Protein AF-0000000084816819 (afdb_homodimer)

Structure (mmCIF, N/CA/C/O backbone):
data_AF-0000000084816819-model_v1
#
loop_
_entity.id
_entity.type
_entity.pdbx_description
1 polymer Thioredoxin
#
loop_
_atom_site.group_PDB
_atom_site.id
_atom_site.type_symbol
_atom_site.label_atom_id
_atom_site.label_alt_id
_atom_site.label_comp_id
_atom_site.label_asym_id
_atom_site.label_entity_id
_atom_site.label_seq_id
_atom_site.pdbx_PDB_ins_code
_atom_site.Cartn_x
_atom_site.Cartn_y
_atom_site.Cartn_z
_atom_site.occupancy
_atom_site.B_iso_or_equiv
_atom_site.auth_seq_id
_atom_site.auth_comp_id
_atom_site.auth_asym_id
_atom_site.auth_atom_id
_atom_site.pdbx_PDB_model_num
ATOM 1 N N . MET A 1 1 ? 44.094 8.047 -24.594 1 56.97 1 MET A N 1
ATOM 2 C CA . MET A 1 1 ? 43.031 8.312 -23.656 1 56.97 1 MET A CA 1
ATOM 3 C C . MET A 1 1 ? 41.938 7.242 -23.766 1 56.97 1 MET A C 1
ATOM 5 O O . MET A 1 1 ? 41.406 6.969 -24.844 1 56.97 1 MET A O 1
ATOM 9 N N . GLU A 1 2 ? 41.906 6.199 -22.844 1 73.19 2 GLU A N 1
ATOM 10 C CA . GLU A 1 2 ? 41.406 4.828 -22.906 1 73.19 2 GLU A CA 1
ATOM 11 C C . GLU A 1 2 ? 39.875 4.785 -22.844 1 73.19 2 GLU A C 1
ATOM 13 O O . GLU A 1 2 ? 39.25 5.68 -22.281 1 73.19 2 GLU A O 1
ATOM 18 N N . TRP A 1 3 ? 39.219 4.164 -23.781 1 81.06 3 TRP A N 1
ATOM 19 C CA . TRP A 1 3 ? 37.812 3.875 -24.016 1 81.06 3 TRP A CA 1
ATOM 20 C C . TRP A 1 3 ? 37.062 3.672 -22.688 1 81.06 3 TRP A C 1
ATOM 22 O O . TRP A 1 3 ? 35.938 4.113 -22.531 1 81.06 3 TRP A O 1
ATOM 32 N N . SER A 1 4 ? 37.719 3.322 -21.672 1 81.94 4 SER A N 1
ATOM 33 C CA . SER A 1 4 ? 37.156 3.02 -20.359 1 81.94 4 SER A CA 1
ATOM 34 C C . SER A 1 4 ? 36.812 4.297 -19.609 1 81.94 4 SER A C 1
ATOM 36 O O . SER A 1 4 ? 35.781 4.348 -18.891 1 81.94 4 SER A O 1
ATOM 38 N N . THR A 1 5 ? 37.594 5.398 -19.828 1 82.81 5 THR A N 1
ATOM 39 C CA . THR A 1 5 ? 37.375 6.68 -19.172 1 82.81 5 THR A CA 1
ATOM 40 C C . THR A 1 5 ? 36.094 7.34 -19.703 1 82.81 5 THR A C 1
ATOM 42 O O . THR A 1 5 ? 35.344 7.941 -18.938 1 82.81 5 THR A O 1
ATOM 45 N N . TYR A 1 6 ? 35.812 7.086 -20.953 1 84.5 6 TYR A N 1
ATOM 46 C CA . TYR A 1 6 ? 34.625 7.68 -21.594 1 84.5 6 TYR A CA 1
ATOM 47 C C . TYR A 1 6 ? 33.344 7.012 -21.109 1 84.5 6 TYR A C 1
ATOM 49 O O . TYR A 1 6 ? 32.344 7.676 -20.922 1 84.5 6 TYR A O 1
ATOM 57 N N . ILE A 1 7 ? 33.438 5.75 -20.812 1 84 7 ILE A N 1
ATOM 58 C CA . ILE A 1 7 ? 32.281 4.988 -20.359 1 84 7 ILE A CA 1
ATOM 59 C C . ILE A 1 7 ? 31.906 5.391 -18.938 1 84 7 ILE A C 1
ATOM 61 O O . ILE A 1 7 ? 30.734 5.566 -18.609 1 84 7 ILE A O 1
ATOM 65 N N . TRP A 1 8 ? 33.031 5.629 -18.156 1 82.94 8 TRP A N 1
ATOM 66 C CA . TRP A 1 8 ? 32.781 6.016 -16.781 1 82.94 8 TRP A CA 1
ATOM 67 C C . TRP A 1 8 ? 32.188 7.422 -16.688 1 82.94 8 TRP A C 1
ATOM 69 O O . TRP A 1 8 ? 31.312 7.684 -15.875 1 82.94 8 TRP A O 1
ATOM 79 N N . ILE A 1 9 ? 32.562 8.352 -17.641 1 83.38 9 ILE A N 1
ATOM 80 C CA . ILE A 1 9 ? 32.062 9.719 -17.672 1 83.38 9 ILE A CA 1
ATOM 81 C C . ILE A 1 9 ? 30.594 9.711 -18.109 1 83.38 9 ILE A C 1
ATOM 83 O O . ILE A 1 9 ? 29.766 10.438 -17.562 1 83.38 9 ILE A O 1
ATOM 87 N N . ALA A 1 10 ? 30.203 8.781 -18.953 1 84.62 10 ALA A N 1
ATOM 88 C CA . ALA A 1 10 ? 28.844 8.68 -19.484 1 84.62 10 ALA A CA 1
ATOM 89 C C . ALA A 1 10 ? 27.891 8.172 -18.406 1 84.62 10 ALA A C 1
ATOM 91 O O . ALA A 1 10 ? 26.781 8.695 -18.266 1 84.62 10 ALA A O 1
ATOM 92 N N . VAL A 1 11 ? 28.297 7.199 -17.641 1 82.81 11 VAL A N 1
ATOM 93 C CA . VAL A 1 11 ? 27.469 6.641 -16.562 1 82.81 11 VAL A CA 1
ATOM 94 C C . VAL A 1 11 ? 27.25 7.699 -15.492 1 82.81 11 VAL A C 1
ATOM 96 O O . VAL A 1 11 ? 26.125 7.852 -14.992 1 82.81 11 VAL A O 1
ATOM 99 N N . ALA A 1 12 ? 28.391 8.492 -15.227 1 82.75 12 ALA A N 1
ATOM 100 C CA . ALA A 1 12 ? 28.281 9.555 -14.234 1 82.75 12 ALA A CA 1
ATOM 101 C C . ALA A 1 12 ? 27.297 10.633 -14.695 1 82.75 12 ALA A C 1
ATOM 103 O O . ALA A 1 12 ? 26.469 11.109 -13.906 1 82.75 12 ALA A O 1
ATOM 104 N N . LEU A 1 13 ? 27.297 10.93 -15.992 1 82.38 13 LEU A N 1
ATOM 105 C CA . LEU A 1 13 ? 26.391 11.93 -16.547 1 82.38 13 LEU A CA 1
ATOM 106 C C . LEU A 1 13 ? 24.953 11.438 -16.531 1 82.38 13 LEU A C 1
ATOM 108 O O . LEU A 1 13 ? 24.031 12.203 -16.25 1 82.38 13 LEU A O 1
ATOM 112 N N . PHE A 1 14 ? 24.688 10.172 -16.781 1 79.81 14 PHE A N 1
ATOM 113 C CA . PHE A 1 14 ? 23.359 9.57 -16.797 1 79.81 14 PHE A CA 1
ATOM 114 C C . PHE A 1 14 ? 22.766 9.562 -15.398 1 79.81 14 PHE A C 1
ATOM 116 O O . PHE A 1 14 ? 21.594 9.906 -15.219 1 79.81 14 PHE A O 1
ATOM 123 N N . MET A 1 15 ? 23.547 9.219 -14.438 1 75.75 15 MET A N 1
ATOM 124 C CA . MET A 1 15 ? 23.078 9.219 -13.055 1 75.75 15 MET A CA 1
ATOM 125 C C . MET A 1 15 ? 22.75 10.633 -12.586 1 75.75 15 MET A C 1
ATOM 127 O O . MET A 1 15 ? 21.766 10.844 -11.875 1 75.75 15 MET A O 1
ATOM 131 N N . LEU A 1 16 ? 23.578 11.586 -12.977 1 74.12 16 LEU A N 1
ATOM 132 C CA . LEU A 1 16 ? 23.344 12.984 -12.641 1 74.12 16 LEU A CA 1
ATOM 133 C C . LEU A 1 16 ? 22.062 13.492 -13.305 1 74.12 16 LEU A C 1
ATOM 135 O O . LEU A 1 16 ? 21.297 14.234 -12.688 1 74.12 16 LEU A O 1
ATOM 139 N N . ALA A 1 17 ? 21.75 13.07 -14.484 1 69.94 17 ALA A N 1
ATOM 140 C CA . ALA A 1 17 ? 20.562 13.477 -15.211 1 69.94 17 ALA A CA 1
ATOM 141 C C . ALA A 1 17 ? 19.297 12.93 -14.539 1 69.94 17 ALA A C 1
ATOM 143 O O . ALA A 1 17 ? 18.297 13.633 -14.43 1 69.94 17 ALA A O 1
ATOM 144 N N . ARG A 1 18 ? 19.266 11.727 -14.133 1 68.06 18 ARG A N 1
ATOM 145 C CA . ARG A 1 18 ? 18.109 11.125 -13.477 1 68.06 18 ARG A CA 1
ATOM 146 C C . ARG A 1 18 ? 17.75 11.875 -12.195 1 68.06 18 ARG A C 1
ATOM 148 O O . ARG A 1 18 ? 16.578 12.055 -11.883 1 68.06 18 ARG A O 1
ATOM 155 N N . THR A 1 19 ? 18.734 12.227 -11.523 1 62.41 19 THR A N 1
ATOM 156 C CA . THR A 1 19 ? 18.516 12.984 -10.297 1 62.41 19 THR A CA 1
ATOM 157 C C . THR A 1 19 ? 17.984 14.383 -10.617 1 62.41 19 THR A C 1
ATOM 159 O O . THR A 1 19 ? 17.141 14.906 -9.898 1 62.41 19 THR A O 1
ATOM 162 N N . LEU A 1 20 ? 18.516 14.898 -11.672 1 61.16 20 LEU A N 1
ATOM 163 C CA . LEU A 1 20 ? 18.094 16.234 -12.055 1 61.16 20 LEU A CA 1
ATOM 164 C C . LEU A 1 20 ? 16.672 16.234 -12.609 1 61.16 20 LEU A C 1
ATOM 166 O O . LEU A 1 20 ? 15.953 17.219 -12.5 1 61.16 20 LEU A O 1
ATOM 170 N N . LEU A 1 21 ? 16.297 15.086 -13.156 1 58.34 21 LEU A N 1
ATOM 171 C CA . LEU A 1 21 ? 14.984 15.023 -13.797 1 58.34 21 LEU A CA 1
ATOM 172 C C . LEU A 1 21 ? 13.906 14.656 -12.789 1 58.34 21 LEU A C 1
ATOM 174 O O . LEU A 1 21 ? 12.742 14.484 -13.156 1 58.34 21 LEU A O 1
ATOM 178 N N . ALA A 1 22 ? 14.305 14.43 -11.547 1 59.66 22 ALA A N 1
ATOM 179 C CA . ALA A 1 22 ? 13.234 14.266 -10.562 1 59.66 22 ALA A CA 1
ATOM 180 C C . ALA A 1 22 ? 12.336 15.492 -10.516 1 59.66 22 ALA A C 1
ATOM 182 O O . ALA A 1 22 ? 12.82 16.625 -10.492 1 59.66 22 ALA A O 1
ATOM 183 N N . ASP A 1 23 ? 10.977 15.312 -10.867 1 63.72 23 ASP A N 1
ATOM 184 C CA . ASP A 1 23 ? 10.039 16.438 -10.883 1 63.72 23 ASP A CA 1
ATOM 185 C C . ASP A 1 23 ? 9.953 17.094 -9.508 1 63.72 23 ASP A C 1
ATOM 187 O O . ASP A 1 23 ? 9.383 16.516 -8.578 1 63.72 23 ASP A O 1
ATOM 191 N N . ARG A 1 24 ? 10.633 18.078 -9.242 1 70.88 24 ARG A N 1
ATOM 192 C CA . ARG A 1 24 ? 10.672 18.797 -7.969 1 70.88 24 ARG A CA 1
ATOM 193 C C . ARG A 1 24 ? 9.727 20 -7.988 1 70.88 24 ARG A C 1
ATOM 195 O O . ARG A 1 24 ? 9.812 20.875 -7.133 1 70.88 24 ARG A O 1
ATOM 202 N N . SER A 1 25 ? 8.891 20 -9.023 1 77.19 25 SER A N 1
ATOM 203 C CA . SER A 1 25 ? 7.914 21.078 -9.062 1 77.19 25 SER A CA 1
ATOM 204 C C . SER A 1 25 ? 6.934 20.969 -7.895 1 77.19 25 SER A C 1
ATOM 206 O O . SER A 1 25 ? 6.664 19.875 -7.398 1 77.19 25 SER A O 1
ATOM 208 N N . PRO A 1 26 ? 6.559 22.078 -7.387 1 82.38 26 PRO A N 1
ATOM 209 C CA . PRO A 1 26 ? 5.598 22.047 -6.285 1 82.38 26 PRO A CA 1
ATOM 210 C C . PRO A 1 26 ? 4.344 21.234 -6.617 1 82.38 26 PRO A C 1
ATOM 212 O O . PRO A 1 26 ? 3.891 21.234 -7.766 1 82.38 26 PRO A O 1
ATOM 215 N N . ILE A 1 27 ? 3.908 20.422 -5.738 1 84.38 27 ILE A N 1
ATOM 216 C CA . ILE A 1 27 ? 2.666 19.672 -5.891 1 84.38 27 ILE A CA 1
ATOM 217 C C . ILE A 1 27 ? 1.488 20.641 -5.988 1 84.38 27 ILE A C 1
ATOM 219 O O . ILE A 1 27 ? 1.299 21.484 -5.113 1 84.38 27 ILE A O 1
ATOM 223 N N . PRO A 1 28 ? 0.802 20.578 -7.027 1 82.31 28 PRO A N 1
ATOM 224 C CA . PRO A 1 28 ? -0.312 21.516 -7.188 1 82.31 28 PRO A CA 1
ATOM 225 C C . PRO A 1 28 ? -1.383 21.344 -6.109 1 82.31 28 PRO A C 1
ATOM 227 O O . PRO A 1 28 ? -1.646 20.234 -5.66 1 82.31 28 PRO A O 1
ATOM 230 N N . GLU A 1 29 ? -1.84 22.531 -5.656 1 79.12 29 GLU A N 1
ATOM 231 C CA . GLU A 1 29 ? -2.959 22.516 -4.719 1 79.12 29 GLU A CA 1
ATOM 232 C C . GLU A 1 29 ? -4.293 22.406 -5.453 1 79.12 29 GLU A C 1
ATOM 234 O O . GLU A 1 29 ? -4.664 23.281 -6.223 1 79.12 29 GLU A O 1
ATOM 239 N N . THR A 1 30 ? -4.988 21.344 -5.199 1 82.25 30 THR A N 1
ATOM 240 C CA . THR A 1 30 ? -6.223 21.141 -5.941 1 82.25 30 THR A CA 1
ATOM 241 C C . THR A 1 30 ? -7.438 21.406 -5.062 1 82.25 30 THR A C 1
ATOM 243 O O . THR A 1 30 ? -8.578 21.156 -5.465 1 82.25 30 THR A O 1
ATOM 246 N N . SER A 1 31 ? -7.215 21.797 -3.877 1 87.31 31 SER A N 1
ATOM 247 C CA . SER A 1 31 ? -8.305 22.125 -2.967 1 87.31 31 SER A CA 1
ATOM 248 C C . SER A 1 31 ? -8 23.391 -2.182 1 87.31 31 SER A C 1
ATOM 250 O O . SER A 1 31 ? -6.871 23.609 -1.741 1 87.31 31 SER A O 1
ATOM 252 N N . GLY A 1 32 ? -9.039 24.297 -2.039 1 90.56 32 GLY A N 1
ATOM 253 C CA . GLY A 1 32 ? -8.922 25.453 -1.178 1 90.56 32 GLY A CA 1
ATOM 254 C C . GLY A 1 32 ? -9.148 25.141 0.289 1 90.56 32 GLY A C 1
ATOM 255 O O . GLY A 1 32 ? -9.023 26.016 1.146 1 90.56 32 GLY A O 1
ATOM 256 N N . LYS A 1 33 ? -9.414 23.906 0.612 1 94.94 33 LYS A N 1
ATOM 257 C CA . LYS A 1 33 ? -9.773 23.547 1.978 1 94.94 33 LYS A CA 1
ATOM 258 C C . LYS A 1 33 ? -8.602 22.875 2.697 1 94.94 33 LYS A C 1
ATOM 260 O O . LYS A 1 33 ? -8.734 22.453 3.844 1 94.94 33 LYS A O 1
ATOM 265 N N . VAL A 1 34 ? -7.484 22.812 2.023 1 97.31 34 VAL A N 1
ATOM 266 C CA . VAL A 1 34 ? -6.266 22.312 2.66 1 97.31 34 VAL A CA 1
ATOM 267 C C . VAL A 1 34 ? -5.359 23.5 3.018 1 97.31 34 VAL A C 1
ATOM 269 O O . VAL A 1 34 ? -4.973 24.266 2.145 1 97.31 34 VAL A O 1
ATOM 272 N N . PHE A 1 35 ? -5.066 23.672 4.27 1 96.06 35 PHE A N 1
ATOM 273 C CA . PHE A 1 35 ? -4.195 24.75 4.73 1 96.06 35 PHE A CA 1
ATOM 274 C C . PHE A 1 35 ? -2.732 24.406 4.48 1 96.06 35 PHE A C 1
ATOM 276 O O . PHE A 1 35 ? -2.219 23.422 5.027 1 96.06 35 PHE A O 1
ATOM 283 N N . LYS A 1 36 ? -2.133 25.141 3.65 1 95.31 36 LYS A N 1
ATOM 284 C CA . LYS A 1 36 ? -0.694 24.969 3.465 1 95.31 36 LYS A CA 1
ATOM 285 C C . LYS A 1 36 ? 0.09 25.703 4.555 1 95.31 36 LYS A C 1
ATOM 287 O O . LYS A 1 36 ? 0.135 26.922 4.586 1 95.31 36 LYS A O 1
ATOM 292 N N . VAL A 1 37 ? 0.744 24.969 5.391 1 94.06 37 VAL A N 1
ATOM 293 C CA . VAL A 1 37 ? 1.445 25.5 6.555 1 94.06 37 VAL A CA 1
ATOM 294 C C . VAL A 1 37 ? 2.852 25.953 6.152 1 94.06 37 VAL A C 1
ATOM 296 O O . VAL A 1 37 ? 3.605 25.172 5.559 1 94.06 37 VAL A O 1
ATOM 299 N N . SER A 1 38 ? 3.17 27.172 6.484 1 91.56 38 SER A N 1
ATOM 300 C CA . SER A 1 38 ? 4.473 27.719 6.109 1 91.56 38 SER A CA 1
ATOM 301 C C . SER A 1 38 ? 5.367 27.906 7.328 1 91.56 38 SER A C 1
ATOM 303 O O . SER A 1 38 ? 6.543 28.25 7.199 1 91.56 38 SER A O 1
ATOM 305 N N . SER A 1 39 ? 4.828 27.75 8.516 1 93.12 39 SER A N 1
ATOM 306 C CA . SER A 1 39 ? 5.598 27.859 9.75 1 93.12 39 SER A CA 1
ATOM 307 C C . SER A 1 39 ? 4.984 27.016 10.859 1 93.12 39 SER A C 1
ATOM 309 O O . SER A 1 39 ? 3.82 26.625 10.773 1 93.12 39 SER A O 1
ATOM 311 N N . ALA A 1 40 ? 5.777 26.812 11.859 1 93.62 40 ALA A N 1
ATOM 312 C CA . ALA A 1 40 ? 5.301 26.062 13.023 1 93.62 40 ALA A CA 1
ATOM 313 C C . ALA A 1 40 ? 4.141 26.781 13.703 1 93.62 40 ALA A C 1
ATOM 315 O O . ALA A 1 40 ? 3.191 26.156 14.172 1 93.62 40 ALA A O 1
ATOM 316 N N . ALA A 1 41 ? 4.227 28.109 13.758 1 94.62 41 ALA A N 1
ATOM 317 C CA . ALA A 1 41 ? 3.197 28.906 14.398 1 94.62 41 ALA A CA 1
ATOM 318 C C . ALA A 1 41 ? 1.861 28.781 13.672 1 94.62 41 ALA A C 1
ATOM 320 O O . ALA A 1 41 ? 0.803 28.766 14.305 1 94.62 41 ALA A O 1
ATOM 321 N N . GLU A 1 42 ? 1.933 28.719 12.406 1 96 42 GLU A N 1
ATOM 322 C CA . GLU A 1 42 ? 0.711 28.562 11.625 1 96 42 GLU A CA 1
ATOM 323 C C . GLU A 1 42 ? 0.047 27.219 11.906 1 96 42 GLU A C 1
ATOM 325 O O . GLU A 1 42 ? -1.178 27.125 12.016 1 96 42 GLU A O 1
ATOM 330 N N . LEU A 1 43 ? 0.828 26.156 11.984 1 96.31 43 LEU A N 1
ATOM 331 C CA . LEU A 1 43 ? 0.271 24.859 12.32 1 96.31 43 LEU A CA 1
ATOM 332 C C . LEU A 1 43 ? -0.408 24.891 13.688 1 96.31 43 LEU A C 1
ATOM 334 O O . LEU A 1 43 ? -1.523 24.391 13.844 1 96.31 43 LEU A O 1
ATOM 338 N N . ASP A 1 44 ? 0.258 25.531 14.633 1 96.31 44 ASP A N 1
ATOM 339 C CA . ASP A 1 44 ? -0.291 25.625 15.984 1 96.31 44 ASP A CA 1
ATOM 340 C C . ASP A 1 44 ? -1.649 26.328 15.977 1 96.31 44 ASP A C 1
ATOM 342 O O . ASP A 1 44 ? -2.557 25.938 16.719 1 96.31 44 ASP A O 1
ATOM 346 N N . THR A 1 45 ? -1.798 27.312 15.172 1 96.94 45 THR A N 1
ATOM 347 C CA . THR A 1 45 ? -3.057 28.047 15.07 1 96.94 45 THR A CA 1
ATOM 348 C C . THR A 1 45 ? -4.164 27.141 14.531 1 96.94 45 THR A C 1
ATOM 350 O O . THR A 1 45 ? -5.273 27.141 15.07 1 96.94 45 THR A O 1
ATOM 353 N N . VAL A 1 46 ? -3.836 26.375 13.484 1 96.94 46 VAL A N 1
ATOM 354 C CA . VAL A 1 46 ? -4.816 25.469 12.891 1 96.94 46 VAL A CA 1
ATOM 355 C C . VAL A 1 46 ? -5.23 24.422 13.922 1 96.94 46 VAL A C 1
ATOM 357 O O . VAL A 1 46 ? -6.414 24.109 14.062 1 96.94 46 VAL A O 1
ATOM 360 N N . LEU A 1 47 ? -4.262 23.922 14.648 1 97.12 47 LEU A N 1
ATOM 361 C CA . LEU A 1 47 ? -4.508 22.891 15.656 1 97.12 47 LEU A CA 1
ATOM 362 C C . LEU A 1 47 ? -5.375 23.438 16.781 1 97.12 47 LEU A C 1
ATOM 364 O O . LEU A 1 47 ? -6.219 22.719 17.328 1 97.12 47 LEU A O 1
ATOM 368 N N . ALA A 1 48 ? -5.227 24.688 17.109 1 96.94 48 ALA A N 1
ATOM 369 C CA . ALA A 1 48 ? -5.949 25.312 18.219 1 96.94 48 ALA A CA 1
ATOM 370 C C . ALA A 1 48 ? -7.367 25.688 17.812 1 96.94 48 ALA A C 1
ATOM 372 O O . ALA A 1 48 ? -8.273 25.75 18.656 1 96.94 48 ALA A O 1
ATOM 373 N N . SER A 1 49 ? -7.578 25.906 16.562 1 97.31 49 SER A N 1
ATOM 374 C CA . SER A 1 49 ? -8.844 26.453 16.094 1 97.31 49 SER A CA 1
ATOM 375 C C . SER A 1 49 ? -9.805 25.359 15.672 1 97.31 49 SER A C 1
ATOM 377 O O . SER A 1 49 ? -10.953 25.625 15.305 1 97.31 49 SER A O 1
ATOM 379 N N . ASN A 1 50 ? -9.336 24.078 15.672 1 96.81 50 ASN A N 1
ATOM 380 C CA . ASN A 1 50 ? -10.172 22.969 15.211 1 96.81 50 ASN A CA 1
ATOM 381 C C . ASN A 1 50 ? -10.102 21.781 16.156 1 96.81 50 ASN A C 1
ATOM 383 O O . ASN A 1 50 ? -9.047 21.484 16.719 1 96.81 50 ASN A O 1
ATOM 387 N N . LYS A 1 51 ? -11.211 21.156 16.312 1 96.81 51 LYS A N 1
ATOM 388 C CA . LYS A 1 51 ? -11.273 19.984 17.188 1 96.81 51 LYS A CA 1
ATOM 389 C C . LYS A 1 51 ? -10.422 18.844 16.625 1 96.81 51 LYS A C 1
ATOM 391 O O . LYS A 1 51 ? -9.688 18.188 17.359 1 96.81 51 LYS A O 1
ATOM 396 N N . HIS A 1 52 ? -10.617 18.547 15.328 1 96.69 52 HIS A N 1
ATOM 397 C CA . HIS A 1 52 ? -9.859 17.516 14.609 1 96.69 52 HIS A CA 1
ATOM 398 C C . HIS A 1 52 ? -9.055 18.125 13.469 1 96.69 52 HIS A C 1
ATOM 400 O O . HIS A 1 52 ? -9.539 19.031 12.773 1 96.69 52 HIS A O 1
ATOM 406 N N . VAL A 1 53 ? -7.824 17.688 13.297 1 97.38 53 VAL A N 1
ATOM 407 C CA . VAL A 1 53 ? -7 18.141 12.172 1 97.38 53 VAL A CA 1
ATOM 408 C C . VAL A 1 53 ? -6.254 16.938 11.578 1 97.38 53 VAL A C 1
ATOM 410 O O . VAL A 1 53 ? -5.703 16.125 12.305 1 97.38 53 VAL A O 1
ATOM 413 N N . VAL A 1 54 ? -6.289 16.75 10.297 1 98.19 54 VAL A N 1
ATOM 414 C CA . VAL A 1 54 ? -5.453 15.805 9.547 1 98.19 54 VAL A CA 1
ATOM 415 C C . VAL A 1 54 ? -4.285 16.547 8.914 1 98.19 54 VAL A C 1
ATOM 417 O O . VAL A 1 54 ? -4.484 17.5 8.148 1 98.19 54 VAL A O 1
ATOM 420 N N . VAL A 1 55 ? -3.08 16.109 9.227 1 97.88 55 VAL A N 1
ATOM 421 C CA . VAL A 1 55 ? -1.914 16.812 8.695 1 97.88 55 VAL A CA 1
ATOM 422 C C . VAL A 1 55 ? -1.131 15.883 7.773 1 97.88 55 VAL A C 1
ATOM 424 O O . VAL A 1 55 ? -0.777 14.766 8.164 1 97.88 55 VAL A O 1
ATOM 427 N N . ASP A 1 56 ? -0.878 16.281 6.598 1 97.75 56 ASP A N 1
ATOM 428 C CA . ASP A 1 56 ? -0.03 15.609 5.613 1 97.75 56 ASP A CA 1
ATOM 429 C C . ASP A 1 56 ? 1.396 16.156 5.66 1 97.75 56 ASP A C 1
ATOM 431 O O . ASP A 1 56 ? 1.642 17.297 5.281 1 97.75 56 ASP A O 1
ATOM 435 N N . PHE A 1 57 ? 2.32 15.391 6.137 1 96.62 57 PHE A N 1
ATOM 436 C CA . PHE A 1 57 ? 3.738 15.711 6.02 1 96.62 57 PHE A CA 1
ATOM 437 C C . PHE A 1 57 ? 4.301 15.211 4.695 1 96.62 57 PHE A C 1
ATOM 439 O O . PHE A 1 57 ? 4.414 14 4.484 1 96.62 57 PHE A O 1
ATOM 446 N N . TYR A 1 58 ? 4.668 16.188 3.863 1 95 58 TYR A N 1
ATOM 447 C CA . TYR A 1 58 ? 5.004 15.828 2.49 1 95 58 TYR A CA 1
ATOM 448 C C . TYR A 1 58 ? 6.266 16.547 2.031 1 95 58 TYR A C 1
ATOM 450 O O . TYR A 1 58 ? 6.848 17.328 2.781 1 95 58 TYR A O 1
ATOM 458 N N . ALA A 1 59 ? 6.719 16.141 0.873 1 92.06 59 ALA A N 1
ATOM 459 C CA . ALA A 1 59 ? 7.789 16.812 0.144 1 92.06 59 ALA A CA 1
ATOM 460 C C . ALA A 1 59 ? 7.469 16.906 -1.346 1 92.06 59 ALA A C 1
ATOM 462 O O . ALA A 1 59 ? 6.828 16 -1.902 1 92.06 59 ALA A O 1
ATOM 463 N N . ASP A 1 60 ? 7.961 17.953 -1.963 1 90.88 60 ASP A N 1
ATOM 464 C CA . ASP A 1 60 ? 7.656 18.156 -3.375 1 90.88 60 ASP A CA 1
ATOM 465 C C . ASP A 1 60 ? 8.32 17.109 -4.246 1 90.88 60 ASP A C 1
ATOM 467 O O . ASP A 1 60 ? 7.828 16.781 -5.332 1 90.88 60 ASP A O 1
ATOM 471 N N . TRP A 1 61 ? 9.406 16.578 -3.777 1 87.12 61 TRP A N 1
ATOM 472 C CA . TRP A 1 61 ? 10.211 15.641 -4.566 1 87.12 61 TRP A CA 1
ATOM 473 C C . TRP A 1 61 ? 9.758 14.203 -4.34 1 87.12 61 TRP A C 1
ATOM 475 O O . TRP A 1 61 ? 10.438 13.258 -4.746 1 87.12 61 TRP A O 1
ATOM 485 N N . CYS A 1 62 ? 8.695 14.062 -3.635 1 86.25 62 CYS A N 1
ATOM 486 C CA . CYS A 1 62 ? 8.227 12.727 -3.275 1 86.25 62 CYS A CA 1
ATOM 487 C C . CYS A 1 62 ? 7.117 12.266 -4.207 1 86.25 62 CYS A C 1
ATOM 489 O O . CYS A 1 62 ? 6.004 12.797 -4.16 1 86.25 62 CYS A O 1
ATOM 491 N N . PRO A 1 63 ? 7.273 11.234 -5.027 1 84.56 63 PRO A N 1
ATOM 492 C CA . PRO A 1 63 ? 6.262 10.773 -5.984 1 84.56 63 PRO A CA 1
ATOM 493 C C . PRO A 1 63 ? 4.988 10.273 -5.301 1 84.56 63 PRO A C 1
ATOM 495 O O . PRO A 1 63 ? 3.883 10.633 -5.707 1 84.56 63 PRO A O 1
ATOM 498 N N . PRO A 1 64 ? 5.152 9.406 -4.25 1 86.06 64 PRO A N 1
ATOM 499 C CA . PRO A 1 64 ? 3.912 9 -3.576 1 86.06 64 PRO A CA 1
ATOM 500 C C . PRO A 1 64 ? 3.141 10.188 -3.008 1 86.06 64 PRO A C 1
ATOM 502 O O . PRO A 1 64 ? 1.908 10.156 -2.947 1 86.06 64 PRO A O 1
ATOM 505 N N . CYS A 1 65 ? 3.828 11.188 -2.543 1 91.62 65 CYS A N 1
ATOM 506 C CA . CYS A 1 65 ? 3.162 12.406 -2.092 1 91.62 65 CYS A CA 1
ATOM 507 C C . CYS A 1 65 ? 2.316 13.008 -3.205 1 91.62 65 CYS A C 1
ATOM 509 O O . CYS A 1 65 ? 1.181 13.43 -2.971 1 91.62 65 CYS A O 1
ATOM 511 N N . ARG A 1 66 ? 2.895 13.078 -4.34 1 90.25 66 ARG A N 1
ATOM 512 C CA . ARG A 1 66 ? 2.174 13.625 -5.488 1 90.25 66 ARG A CA 1
ATOM 513 C C . ARG A 1 66 ? 0.956 12.766 -5.824 1 90.25 66 ARG A C 1
ATOM 515 O O . ARG A 1 66 ? -0.097 13.297 -6.188 1 90.25 66 ARG A O 1
ATOM 522 N N . ALA A 1 67 ? 1.085 11.508 -5.695 1 84.69 67 ALA A N 1
ATOM 523 C CA . ALA A 1 67 ? 0.02 10.57 -6.031 1 84.69 67 ALA A CA 1
ATOM 524 C C . ALA A 1 67 ? -1.161 10.711 -5.078 1 84.69 67 ALA A C 1
ATOM 526 O O . ALA A 1 67 ? -2.318 10.578 -5.488 1 84.69 67 ALA A O 1
ATOM 527 N N . ILE A 1 68 ? -0.877 10.977 -3.824 1 91.62 68 ILE A N 1
ATOM 528 C CA . ILE A 1 68 ? -1.926 10.945 -2.811 1 91.62 68 ILE A CA 1
ATOM 529 C C . ILE A 1 68 ? -2.521 12.344 -2.637 1 91.62 68 ILE A C 1
ATOM 531 O O . ILE A 1 68 ? -3.596 12.492 -2.051 1 91.62 68 ILE A O 1
ATOM 535 N N . ALA A 1 69 ? -1.899 13.344 -3.172 1 94.06 69 ALA A N 1
ATOM 536 C CA . ALA A 1 69 ? -2.301 14.734 -2.965 1 94.06 69 ALA A CA 1
ATOM 537 C C . ALA A 1 69 ? -3.729 14.969 -3.445 1 94.06 69 ALA A C 1
ATOM 539 O O . ALA A 1 69 ? -4.535 15.578 -2.738 1 94.06 69 ALA A O 1
ATOM 540 N N . PRO A 1 70 ? -4.066 14.484 -4.648 1 92.56 70 PRO A N 1
ATOM 541 C CA . PRO A 1 70 ? -5.441 14.727 -5.098 1 92.56 70 PRO A CA 1
ATOM 542 C C . PRO A 1 70 ? -6.48 14.07 -4.191 1 92.56 70 PRO A C 1
ATOM 544 O O . PRO A 1 70 ? -7.57 14.609 -4.004 1 92.56 70 PRO A O 1
ATOM 547 N N . ILE A 1 71 ? -6.156 12.961 -3.672 1 92.56 71 ILE A N 1
ATOM 548 C CA . ILE A 1 71 ? -7.062 12.258 -2.771 1 92.56 71 ILE A CA 1
ATOM 549 C C . ILE A 1 71 ? -7.242 13.062 -1.486 1 92.56 71 ILE A C 1
ATOM 551 O O . ILE A 1 71 ? -8.359 13.234 -1.002 1 92.56 71 ILE A O 1
ATOM 555 N N . PHE A 1 72 ? -6.152 13.547 -0.96 1 96.5 72 PHE A N 1
ATOM 556 C CA . PHE A 1 72 ? -6.191 14.375 0.24 1 96.5 72 PHE A CA 1
ATOM 557 C C . PHE A 1 72 ? -7.055 15.609 0.018 1 96.5 72 PHE A C 1
ATOM 559 O O . PHE A 1 72 ? -7.863 15.969 0.876 1 96.5 72 PHE A O 1
ATOM 566 N N . SER A 1 73 ? -6.902 16.172 -1.181 1 95.81 73 SER A N 1
ATOM 567 C CA . SER A 1 73 ? -7.703 17.328 -1.549 1 95.81 73 SER A CA 1
ATOM 568 C C . SER A 1 73 ? -9.188 16.984 -1.627 1 95.81 73 SER A C 1
ATOM 570 O O . SER A 1 73 ? -10.031 17.734 -1.14 1 95.81 73 SER A O 1
ATOM 572 N N . GLU A 1 74 ? -9.453 15.938 -2.186 1 95.12 74 GLU A N 1
ATOM 573 C CA . GLU A 1 74 ? -10.836 15.492 -2.293 1 95.12 74 GLU A CA 1
ATOM 574 C C . GLU A 1 74 ? -11.453 15.258 -0.914 1 95.12 74 GLU A C 1
ATOM 576 O O . GLU A 1 74 ? -12.602 15.625 -0.67 1 95.12 74 GLU A O 1
ATOM 581 N N . LEU A 1 75 ? -10.703 14.633 -0.067 1 95.69 75 LEU A N 1
ATOM 582 C CA . LEU A 1 75 ? -11.18 14.391 1.293 1 95.69 75 LEU A CA 1
ATOM 583 C C . LEU A 1 75 ? -11.453 15.703 2.014 1 95.69 75 LEU A C 1
ATOM 585 O O . LEU A 1 75 ? -12.453 15.828 2.725 1 95.69 75 LEU A O 1
ATOM 589 N N . ALA A 1 76 ? -10.57 16.625 1.857 1 97 76 ALA A N 1
ATOM 590 C CA . ALA A 1 76 ? -10.773 17.953 2.455 1 97 76 ALA A CA 1
ATOM 591 C C . ALA A 1 76 ? -12.055 18.594 1.933 1 97 76 ALA A C 1
ATOM 593 O O . ALA A 1 76 ? -12.852 19.125 2.711 1 97 76 ALA A O 1
ATOM 594 N N . ASP A 1 77 ? -12.242 18.578 0.654 1 96.44 77 ASP A N 1
ATOM 595 C CA . ASP A 1 77 ? -13.422 19.188 0.036 1 96.44 77 ASP A CA 1
ATOM 596 C C . ASP A 1 77 ? -14.703 18.562 0.578 1 96.44 77 ASP A C 1
ATOM 598 O O . ASP A 1 77 ? -15.703 19.25 0.779 1 96.44 77 ASP A O 1
ATOM 602 N N . LYS A 1 78 ? -14.648 17.344 0.858 1 95.81 78 LYS A N 1
ATOM 603 C CA . LYS A 1 78 ? -15.844 16.609 1.249 1 95.81 78 LYS A CA 1
ATOM 604 C C . LYS A 1 78 ? -16.109 16.734 2.746 1 95.81 78 LYS A C 1
ATOM 606 O O . LYS A 1 78 ? -17.266 16.75 3.178 1 95.81 78 LYS A O 1
ATOM 611 N N . HIS A 1 79 ? -15.031 16.859 3.539 1 96.5 79 HIS A N 1
ATOM 612 C CA . HIS A 1 79 ? -15.258 16.594 4.957 1 96.5 79 HIS A CA 1
ATOM 613 C C . HIS A 1 79 ? -14.852 17.797 5.805 1 96.5 79 HIS A C 1
ATOM 615 O O . HIS A 1 79 ? -15.203 17.891 6.984 1 96.5 79 HIS A O 1
ATOM 621 N N . ALA A 1 80 ? -14.078 18.672 5.238 1 96.25 80 ALA A N 1
ATOM 622 C CA . ALA A 1 80 ? -13.672 19.828 6.031 1 96.25 80 ALA A CA 1
ATOM 623 C C . ALA A 1 80 ? -14.883 20.562 6.594 1 96.25 80 ALA A C 1
ATOM 625 O O . ALA A 1 80 ? -15.891 20.719 5.906 1 96.25 80 ALA A O 1
ATOM 626 N N . SER A 1 81 ? -14.781 20.969 7.852 1 95.69 81 SER A N 1
ATOM 627 C CA . SER A 1 81 ? -15.82 21.703 8.57 1 95.69 81 SER A CA 1
ATOM 628 C C . SER A 1 81 ? -15.203 22.641 9.609 1 95.69 81 SER A C 1
ATOM 630 O O . SER A 1 81 ? -14.508 22.188 10.516 1 95.69 81 SER A O 1
ATOM 632 N N . ASP A 1 82 ? -15.555 23.891 9.461 1 93.19 82 ASP A N 1
ATOM 633 C CA . ASP A 1 82 ? -14.93 24.906 10.289 1 93.19 82 ASP A CA 1
ATOM 634 C C . ASP A 1 82 ? -15.086 24.594 11.773 1 93.19 82 ASP A C 1
ATOM 636 O O . ASP A 1 82 ? -16.188 24.297 12.242 1 93.19 82 ASP A O 1
ATOM 640 N N . GLY A 1 83 ? -13.969 24.625 12.422 1 95.5 83 GLY A N 1
ATOM 641 C CA . GLY A 1 83 ? -13.961 24.391 13.852 1 95.5 83 GLY A CA 1
ATOM 642 C C . GLY A 1 83 ? -14.086 22.922 14.219 1 95.5 83 GLY A C 1
ATOM 643 O O . GLY A 1 83 ? -13.977 22.562 15.391 1 95.5 83 GLY A O 1
ATOM 644 N N . ARG A 1 84 ? -14.32 22.141 13.367 1 95.56 84 ARG A N 1
ATOM 645 C CA . ARG A 1 84 ? -14.555 20.734 13.648 1 95.56 84 ARG A CA 1
ATOM 646 C C . ARG A 1 84 ? -13.453 19.875 13.039 1 95.56 84 ARG A C 1
ATOM 648 O O . ARG A 1 84 ? -12.609 19.344 13.766 1 95.56 84 ARG A O 1
ATOM 655 N N . LEU A 1 85 ? -13.336 19.797 11.719 1 97.62 85 LEU A N 1
ATOM 656 C CA . LEU A 1 85 ? -12.344 18.984 11.023 1 97.62 85 LEU A CA 1
ATOM 657 C C . LEU A 1 85 ? -11.609 19.812 9.977 1 97.62 85 LEU A C 1
ATOM 659 O O . LEU A 1 85 ? -12.219 20.281 9.016 1 97.62 85 LEU A O 1
ATOM 663 N N . ALA A 1 86 ? -10.297 20 10.172 1 98.19 86 ALA A N 1
ATOM 664 C CA . ALA A 1 86 ? -9.469 20.75 9.234 1 98.19 86 ALA A CA 1
ATOM 665 C C . ALA A 1 86 ? -8.398 19.859 8.609 1 98.19 86 ALA A C 1
ATOM 667 O O . ALA A 1 86 ? -8.078 18.797 9.148 1 98.19 86 ALA A O 1
ATOM 668 N N . PHE A 1 87 ? -7.949 20.203 7.453 1 98.5 87 PHE A N 1
ATOM 669 C CA . PHE A 1 87 ? -6.887 19.547 6.699 1 98.5 87 PHE A CA 1
ATOM 670 C C . PHE A 1 87 ? -5.711 20.5 6.48 1 98.5 87 PHE A C 1
ATOM 672 O O . PHE A 1 87 ? -5.902 21.641 6.07 1 98.5 87 PHE A O 1
ATOM 679 N N . ALA A 1 88 ? -4.52 20.078 6.816 1 97.88 88 ALA A N 1
ATOM 680 C CA . ALA A 1 88 ? -3.312 20.875 6.633 1 97.88 88 ALA A CA 1
ATOM 681 C C . ALA A 1 88 ? -2.205 20.062 5.973 1 97.88 88 ALA A C 1
ATOM 683 O O . ALA A 1 88 ? -2.225 18.828 6.016 1 97.88 88 ALA A O 1
ATOM 684 N N . LYS A 1 89 ? -1.335 20.656 5.348 1 97.44 89 LYS A N 1
ATOM 685 C CA . LYS A 1 89 ? -0.15 20 4.805 1 97.44 89 LYS A CA 1
ATOM 686 C C . LYS A 1 89 ? 1.118 20.766 5.16 1 97.44 89 LYS A C 1
ATOM 688 O O . LYS A 1 89 ? 1.118 22 5.184 1 97.44 89 LYS A O 1
ATOM 693 N N . VAL A 1 90 ? 2.162 20.078 5.508 1 96.25 90 VAL A N 1
ATOM 694 C CA . VAL A 1 90 ? 3.441 20.625 5.953 1 96.25 90 VAL A CA 1
ATOM 695 C C . VAL A 1 90 ? 4.57 20.062 5.09 1 96.25 90 VAL A C 1
ATOM 697 O O . VAL A 1 90 ? 4.777 18.844 5.043 1 96.25 90 VAL A O 1
ATOM 700 N N . ASN A 1 91 ? 5.203 20.906 4.379 1 95.19 91 ASN A N 1
ATOM 701 C CA . ASN A 1 91 ? 6.406 20.5 3.668 1 95.19 91 ASN A CA 1
ATOM 702 C C . ASN A 1 91 ? 7.59 20.328 4.621 1 95.19 91 ASN A C 1
ATOM 704 O O . ASN A 1 91 ? 8.039 21.297 5.238 1 95.19 91 ASN A O 1
ATOM 708 N N . VAL A 1 92 ? 8.117 19.141 4.672 1 93.31 92 VAL A N 1
ATOM 709 C CA . VAL A 1 92 ? 9.117 18.812 5.688 1 93.31 92 VAL A CA 1
ATOM 710 C C . VAL A 1 92 ? 10.438 19.5 5.367 1 93.31 92 VAL A C 1
ATOM 712 O O . VAL A 1 92 ? 11.281 19.688 6.246 1 93.31 92 VAL A O 1
ATOM 715 N N . ASP A 1 93 ? 10.617 19.922 4.117 1 91.25 93 ASP A N 1
ATOM 716 C CA . ASP A 1 93 ? 11.836 20.609 3.725 1 91.25 93 ASP A CA 1
ATOM 717 C C . ASP A 1 93 ? 11.781 22.078 4.133 1 91.25 93 ASP A C 1
ATOM 719 O O . ASP A 1 93 ? 12.828 22.719 4.34 1 91.25 93 ASP A O 1
ATOM 723 N N . HIS A 1 94 ? 10.594 22.625 4.215 1 90.19 94 HIS A N 1
ATOM 724 C CA . HIS A 1 94 ? 10.422 24.047 4.469 1 90.19 94 HIS A CA 1
ATOM 725 C C . HIS A 1 94 ? 10.18 24.312 5.949 1 90.19 94 HIS A C 1
ATOM 727 O O . HIS A 1 94 ? 10.562 25.375 6.461 1 90.19 94 HIS A O 1
ATOM 733 N N . VAL A 1 95 ? 9.453 23.406 6.578 1 88.19 95 VAL A N 1
ATOM 734 C CA . VAL A 1 95 ? 9.141 23.531 7.996 1 88.19 95 VAL A CA 1
ATOM 735 C C . VAL A 1 95 ? 9.695 22.344 8.766 1 88.19 95 VAL A C 1
ATOM 737 O O . VAL A 1 95 ? 8.945 21.578 9.367 1 88.19 95 VAL A O 1
ATOM 740 N N . ASN A 1 96 ? 10.938 22.188 8.859 1 83.62 96 ASN A N 1
ATOM 741 C CA . ASN A 1 96 ? 11.656 21.016 9.391 1 83.62 96 ASN A CA 1
ATOM 742 C C . ASN A 1 96 ? 11.375 20.812 10.875 1 83.62 96 ASN A C 1
ATOM 744 O O . ASN A 1 96 ? 11.266 19.688 11.344 1 83.62 96 ASN A O 1
ATOM 748 N N . ALA A 1 97 ? 11.25 21.938 11.586 1 85.38 97 ALA A N 1
ATOM 749 C CA . ALA A 1 97 ? 11.047 21.875 13.031 1 85.38 97 ALA A CA 1
ATOM 750 C C . ALA A 1 97 ? 9.797 21.062 13.375 1 85.38 97 ALA A C 1
ATOM 752 O O . ALA A 1 97 ? 9.781 20.312 14.352 1 85.38 97 ALA A O 1
ATOM 753 N N . VAL A 1 98 ? 8.812 21.172 12.523 1 88.19 98 VAL A N 1
ATOM 754 C CA . VAL A 1 98 ? 7.543 20.5 12.797 1 88.19 98 VAL A CA 1
ATOM 755 C C . VAL A 1 98 ? 7.68 19 12.531 1 88.19 98 VAL A C 1
ATOM 757 O O . VAL A 1 98 ? 7.141 18.188 13.281 1 88.19 98 VAL A O 1
ATOM 760 N N . ALA A 1 99 ? 8.406 18.625 11.5 1 88.69 99 ALA A N 1
ATOM 761 C CA . ALA A 1 99 ? 8.609 17.219 11.188 1 88.69 99 ALA A CA 1
ATOM 762 C C . ALA A 1 99 ? 9.328 16.5 12.328 1 88.69 99 ALA A C 1
ATOM 764 O O . ALA A 1 99 ? 8.977 15.375 12.688 1 88.69 99 ALA A O 1
ATOM 765 N N . GLY A 1 100 ? 10.359 17.156 12.859 1 88.44 100 GLY A N 1
ATOM 766 C CA . GLY A 1 100 ? 11.062 16.609 14.008 1 88.44 100 GLY A CA 1
ATOM 767 C C . GLY A 1 100 ? 10.195 16.5 15.25 1 88.44 100 GLY A C 1
ATOM 768 O O . GLY A 1 100 ? 10.242 15.508 15.969 1 88.44 100 GLY A O 1
ATOM 769 N N . ARG A 1 101 ? 9.336 17.484 15.484 1 91 101 ARG A N 1
ATOM 770 C CA . ARG A 1 101 ? 8.469 17.547 16.656 1 91 101 ARG A CA 1
ATOM 771 C C . ARG A 1 101 ? 7.535 16.344 16.719 1 91 101 ARG A C 1
ATOM 773 O O . ARG A 1 101 ? 7.242 15.828 17.797 1 91 101 ARG A O 1
ATOM 780 N N . TYR A 1 102 ? 7.18 15.93 15.57 1 92.12 102 TYR A N 1
ATOM 781 C CA . TYR A 1 102 ? 6.195 14.859 15.539 1 92.12 102 TYR A CA 1
ATOM 782 C C . TYR A 1 102 ? 6.816 13.562 15.031 1 92.12 102 TYR A C 1
ATOM 784 O O . TYR A 1 102 ? 6.102 12.633 14.648 1 92.12 102 TYR A O 1
ATOM 792 N N . SER A 1 103 ? 8.117 13.5 14.906 1 88.62 103 SER A N 1
ATOM 793 C CA . SER A 1 103 ? 8.883 12.297 14.602 1 88.62 103 SER A CA 1
ATOM 794 C C . SER A 1 103 ? 8.5 11.727 13.242 1 88.62 103 SER A C 1
ATOM 796 O O . SER A 1 103 ? 8.273 10.516 13.117 1 88.62 103 SER A O 1
ATOM 798 N N . VAL A 1 104 ? 8.367 12.625 12.297 1 90.31 104 VAL A N 1
ATOM 799 C CA . VAL A 1 104 ? 8.094 12.211 10.93 1 90.31 104 VAL A CA 1
ATOM 800 C C . VAL A 1 104 ? 9.406 11.891 10.211 1 90.31 104 VAL A C 1
ATOM 802 O O . VAL A 1 104 ? 10.289 12.742 10.109 1 90.31 104 VAL A O 1
ATOM 805 N N . THR A 1 105 ? 9.492 10.625 9.766 1 82.88 105 THR A N 1
ATOM 806 C CA . THR A 1 105 ? 10.758 10.195 9.18 1 82.88 105 THR A CA 1
ATOM 807 C C . THR A 1 105 ? 10.555 9.758 7.73 1 82.88 105 THR A C 1
ATOM 809 O O . THR A 1 105 ? 11.523 9.438 7.035 1 82.88 105 THR A O 1
ATOM 812 N N . ALA A 1 106 ? 9.344 9.703 7.234 1 83.44 106 ALA A N 1
ATOM 813 C CA . ALA A 1 106 ? 9.016 9.328 5.859 1 83.44 106 ALA A CA 1
ATOM 814 C C . ALA A 1 106 ? 7.824 10.133 5.34 1 83.44 106 ALA A C 1
ATOM 816 O O . ALA A 1 106 ? 7.027 10.648 6.125 1 83.44 106 ALA A O 1
ATOM 817 N N . MET A 1 107 ? 7.766 10.242 3.936 1 89.38 107 MET A N 1
ATOM 818 C CA . MET A 1 107 ? 6.672 10.992 3.328 1 89.38 107 MET A CA 1
ATOM 819 C C . MET A 1 107 ? 5.965 10.164 2.262 1 89.38 107 MET A C 1
ATOM 821 O O . MET A 1 107 ? 6.594 9.344 1.588 1 89.38 107 MET A O 1
ATOM 825 N N . PRO A 1 108 ? 4.82 10.352 2.131 1 93.56 108 PRO A N 1
ATOM 826 C CA . PRO A 1 108 ? 3.977 11.133 3.039 1 93.56 108 PRO A CA 1
ATOM 827 C C . PRO A 1 108 ? 3.691 10.406 4.352 1 93.56 108 PRO A C 1
ATOM 829 O O . PRO A 1 108 ? 3.707 9.172 4.395 1 93.56 108 PRO A O 1
ATOM 832 N N . THR A 1 109 ? 3.531 11.117 5.402 1 93.44 109 THR A N 1
ATOM 833 C CA . THR A 1 109 ? 2.982 10.641 6.668 1 93.44 109 THR A CA 1
ATOM 834 C C . THR A 1 109 ? 1.806 11.508 7.105 1 93.44 109 THR A C 1
ATOM 836 O O . THR A 1 109 ? 1.9 12.742 7.105 1 93.44 109 THR A O 1
ATOM 839 N N . PHE A 1 110 ? 0.701 10.891 7.348 1 96.5 110 PHE A N 1
ATOM 840 C CA . PHE A 1 110 ? -0.475 11.578 7.871 1 96.5 110 PHE A CA 1
ATOM 841 C C . PHE A 1 110 ? -0.59 11.383 9.375 1 96.5 110 PHE A C 1
ATOM 843 O O . PHE A 1 110 ? -0.607 10.25 9.859 1 96.5 110 PHE A O 1
ATOM 850 N N . VAL A 1 111 ? -0.602 12.492 10.078 1 96.38 111 VAL A N 1
ATOM 851 C CA . VAL A 1 111 ? -0.793 12.484 11.523 1 96.38 111 VAL A CA 1
ATOM 852 C C . VAL A 1 111 ? -2.164 13.055 11.867 1 96.38 111 VAL A C 1
ATOM 854 O O . VAL A 1 111 ? -2.609 14.031 11.258 1 96.38 111 VAL A O 1
ATOM 857 N N . PHE A 1 112 ? -2.781 12.477 12.828 1 96.81 112 PHE A N 1
ATOM 858 C CA . PHE A 1 112 ? -4.129 12.867 13.227 1 96.81 112 PHE A CA 1
ATOM 859 C C . PHE A 1 112 ? -4.117 13.539 14.594 1 96.81 112 PHE A C 1
ATOM 861 O O . PHE A 1 112 ? -3.516 13.023 15.539 1 96.81 112 PHE A O 1
ATOM 868 N N . PHE A 1 113 ? -4.762 14.711 14.602 1 96.25 113 PHE A N 1
ATOM 869 C CA . PHE A 1 113 ? -4.773 15.508 15.82 1 96.25 113 PHE A CA 1
ATOM 870 C C . PHE A 1 113 ? -6.195 15.664 16.344 1 96.25 113 PHE A C 1
ATOM 872 O O . PHE A 1 113 ? -7.148 15.75 15.578 1 96.25 113 PHE A O 1
ATOM 879 N N . GLN A 1 114 ? -6.297 15.711 17.672 1 95 114 GLN A N 1
ATOM 880 C CA . GLN A 1 114 ? -7.512 16.047 18.406 1 95 114 GLN A CA 1
ATOM 881 C C . GLN A 1 114 ? -7.211 17.047 19.531 1 95 114 GLN A C 1
ATOM 883 O O . GLN A 1 114 ? -6.32 16.812 20.344 1 95 114 GLN A O 1
ATOM 888 N N . ASN A 1 115 ? -7.902 18.141 19.438 1 95.56 115 ASN A N 1
ATOM 889 C CA . ASN A 1 115 ? -7.734 19.172 20.438 1 95.56 115 ASN A CA 1
ATOM 890 C C . ASN A 1 115 ? -6.277 19.609 20.562 1 95.56 115 ASN A C 1
ATOM 892 O O . ASN A 1 115 ? -5.734 19.703 21.656 1 95.56 115 ASN A O 1
ATOM 896 N N . GLY A 1 116 ? -5.637 19.688 19.453 1 95.19 116 GLY A N 1
ATOM 897 C CA . GLY A 1 116 ? -4.324 20.312 19.375 1 95.19 116 GLY A CA 1
ATOM 898 C C . GLY A 1 116 ? -3.186 19.344 19.609 1 95.19 116 GLY A C 1
ATOM 899 O O . GLY A 1 116 ? -2.014 19.703 19.5 1 95.19 116 GLY A O 1
ATOM 900 N N . LYS A 1 117 ? -3.492 18.062 19.906 1 93.88 117 LYS A N 1
ATOM 901 C CA . LYS A 1 117 ? -2.465 17.047 20.172 1 93.88 117 LYS A CA 1
ATOM 902 C C . LYS A 1 117 ? -2.633 15.836 19.266 1 93.88 117 LYS A C 1
ATOM 904 O O . LYS A 1 117 ? -3.752 15.484 18.891 1 93.88 117 LYS A O 1
ATOM 909 N N . PRO A 1 118 ? -1.438 15.211 18.953 1 94.5 118 PRO A N 1
ATOM 910 C CA . PRO A 1 118 ? -1.576 13.953 18.203 1 94.5 118 PRO A CA 1
ATOM 911 C C . PRO A 1 118 ? -2.375 12.906 18.969 1 94.5 118 PRO A C 1
ATOM 913 O O . PRO A 1 118 ? -2.129 12.68 20.172 1 94.5 118 PRO A O 1
ATOM 916 N N . GLN A 1 119 ? -3.404 12.406 18.344 1 92.56 119 GLN A N 1
ATOM 917 C CA . GLN A 1 119 ? -4.242 11.391 18.969 1 92.56 119 GLN A CA 1
ATOM 918 C C . GLN A 1 119 ? -4.688 10.344 17.953 1 92.56 119 GLN A C 1
ATOM 920 O O . GLN A 1 119 ? -5.035 10.68 16.828 1 92.56 119 GLN A O 1
ATOM 925 N N . GLY A 1 120 ? -4.621 9.07 18.375 1 92.69 120 GLY A N 1
ATOM 926 C CA . GLY A 1 120 ? -5.121 8 17.531 1 92.69 120 GLY A CA 1
ATOM 927 C C . GLY A 1 120 ? -6.613 8.102 17.266 1 92.69 120 GLY A C 1
ATOM 928 O O . GLY A 1 120 ? -7.363 8.609 18.094 1 92.69 120 GLY A O 1
ATOM 929 N N . VAL A 1 121 ? -6.98 7.605 16.141 1 93.88 121 VAL A N 1
ATOM 930 C CA . VAL A 1 121 ? -8.383 7.625 15.727 1 93.88 121 VAL A CA 1
ATOM 931 C C . VAL A 1 121 ? -8.961 6.215 15.805 1 93.88 121 VAL A C 1
ATOM 933 O O . VAL A 1 121 ? -8.352 5.254 15.336 1 93.88 121 VAL A O 1
ATOM 936 N N . ASN A 1 122 ? -10.094 6.129 16.469 1 90.88 122 ASN A N 1
ATOM 937 C CA . ASN A 1 122 ? -10.812 4.859 16.484 1 90.88 122 ASN A CA 1
ATOM 938 C C . ASN A 1 122 ? -11.562 4.625 15.18 1 90.88 122 ASN A C 1
ATOM 940 O O . ASN A 1 122 ? -12.484 5.371 14.844 1 90.88 122 ASN A O 1
ATOM 944 N N . VAL A 1 123 ? -11.062 3.766 14.445 1 90.5 123 VAL A N 1
ATOM 945 C CA . VAL A 1 123 ? -11.734 3.393 13.203 1 90.5 123 VAL A CA 1
ATOM 946 C C . VAL A 1 123 ? -12.391 2.025 13.359 1 90.5 123 VAL A C 1
ATOM 948 O O . VAL A 1 123 ? -11.711 0.998 13.383 1 90.5 123 VAL A O 1
ATOM 951 N N . GLU A 1 124 ? -13.695 2.01 13.477 1 85.31 124 GLU A N 1
ATOM 952 C CA . GLU A 1 124 ? -14.43 0.768 13.695 1 85.31 124 GLU A CA 1
ATOM 953 C C . GLU A 1 124 ? -14.148 -0.243 12.586 1 85.31 124 GLU A C 1
ATOM 955 O O . GLU A 1 124 ? -14.25 0.08 11.406 1 85.31 124 GLU A O 1
ATOM 960 N N . GLY A 1 125 ? -13.773 -1.438 13.062 1 79.38 125 GLY A N 1
ATOM 961 C CA . GLY A 1 125 ? -13.562 -2.527 12.125 1 79.38 125 GLY A CA 1
ATOM 962 C C . GLY A 1 125 ? -12.305 -2.365 11.297 1 79.38 125 GLY A C 1
ATOM 963 O O . GLY A 1 125 ? -12.148 -3.023 10.266 1 79.38 125 GLY A O 1
ATOM 964 N N . PHE A 1 126 ? -11.484 -1.391 11.773 1 79.81 126 PHE A N 1
ATOM 965 C CA . PHE A 1 126 ? -10.289 -1.142 10.977 1 79.81 126 PHE A CA 1
ATOM 966 C C . PHE A 1 126 ? -9.266 -2.256 11.164 1 79.81 126 PHE A C 1
ATOM 968 O O . PHE A 1 126 ? -8.898 -2.582 12.297 1 79.81 126 PHE A O 1
ATOM 975 N N . THR A 1 127 ? -8.852 -2.953 10.094 1 68.56 127 THR A N 1
ATOM 976 C CA . THR A 1 127 ? -7.723 -3.879 10.047 1 68.56 127 THR A CA 1
ATOM 977 C C . THR A 1 127 ? -6.672 -3.404 9.047 1 68.56 127 THR A C 1
ATOM 979 O O . THR A 1 127 ? -6.953 -3.275 7.855 1 68.56 127 THR A O 1
ATOM 982 N N . PRO A 1 128 ? -5.539 -2.955 9.672 1 66.44 128 PRO A N 1
ATOM 983 C CA . PRO A 1 128 ? -4.516 -2.529 8.711 1 66.44 128 PRO A CA 1
ATOM 984 C C . PRO A 1 128 ? -4.211 -3.592 7.66 1 66.44 128 PRO A C 1
ATOM 986 O O . PRO A 1 128 ? -4.191 -4.785 7.969 1 66.44 128 PRO A O 1
ATOM 989 N N . LYS A 1 129 ? -4.453 -3.16 6.516 1 61.22 129 LYS A N 1
ATOM 990 C CA . LYS A 1 129 ? -4.141 -4.125 5.469 1 61.22 129 LYS A CA 1
ATOM 991 C C . LYS A 1 129 ? -2.66 -4.5 5.492 1 61.22 129 LYS A C 1
ATOM 993 O O . LYS A 1 129 ? -1.793 -3.623 5.52 1 61.22 129 LYS A O 1
ATOM 998 N N . GLN A 1 130 ? -2.453 -5.613 6.109 1 67.88 130 GLN A N 1
ATOM 999 C CA . GLN A 1 130 ? -1.107 -6.172 6.043 1 67.88 130 GLN A CA 1
ATOM 1000 C C . GLN A 1 130 ? -0.811 -6.734 4.652 1 67.88 130 GLN A C 1
ATOM 1002 O O . GLN A 1 130 ? -1.406 -7.73 4.242 1 67.88 130 GLN A O 1
ATOM 1007 N N . THR A 1 131 ? -0.011 -5.863 3.965 1 75.62 131 THR A N 1
ATOM 1008 C CA . THR A 1 131 ? 0.26 -6.336 2.611 1 75.62 131 THR A CA 1
ATOM 1009 C C . THR A 1 131 ? 1.237 -7.508 2.633 1 75.62 131 THR A C 1
ATOM 1011 O O . THR A 1 131 ? 1.204 -8.367 1.751 1 75.62 131 THR A O 1
ATOM 1014 N N . VAL A 1 132 ? 2.01 -7.555 3.707 1 84 132 VAL A N 1
ATOM 1015 C CA . VAL A 1 132 ? 2.982 -8.641 3.77 1 84 132 VAL A CA 1
ATOM 1016 C C . VAL A 1 132 ? 2.656 -9.562 4.945 1 84 132 VAL A C 1
ATOM 1018 O O . VAL A 1 132 ? 2.438 -9.094 6.066 1 84 132 VAL A O 1
ATOM 1021 N N . VAL A 1 133 ? 2.492 -10.812 4.695 1 82.62 133 VAL A N 1
ATOM 1022 C CA . VAL A 1 133 ? 2.326 -11.836 5.723 1 82.62 133 VAL A CA 1
ATOM 1023 C C . VAL A 1 133 ? 3.672 -12.484 6.027 1 82.62 133 VAL A C 1
ATOM 1025 O O . VAL A 1 133 ? 4.32 -13.039 5.133 1 82.62 133 VAL A O 1
ATOM 1028 N N . MET A 1 134 ? 3.986 -12.344 7.262 1 84.69 134 MET A N 1
ATOM 1029 C CA . MET A 1 134 ? 5.285 -12.859 7.676 1 84.69 134 MET A CA 1
ATOM 1030 C C . MET A 1 134 ? 5.125 -14.117 8.531 1 84.69 134 MET A C 1
ATOM 1032 O O . MET A 1 134 ? 4.141 -14.25 9.266 1 84.69 134 MET A O 1
ATOM 1036 N N . SER A 1 135 ? 6.098 -15.047 8.367 1 83.56 135 SER A N 1
ATOM 1037 C CA . SER A 1 135 ? 6.164 -16.188 9.273 1 83.56 135 SER A CA 1
ATOM 1038 C C . SER A 1 135 ? 6.738 -15.789 10.633 1 83.56 135 SER A C 1
ATOM 1040 O O . SER A 1 135 ? 7.199 -14.656 10.805 1 83.56 135 SER A O 1
ATOM 1042 N N . SER A 1 136 ? 6.629 -16.719 11.586 1 81.94 136 SER A N 1
ATOM 1043 C CA . SER A 1 136 ? 7.18 -16.484 12.914 1 81.94 136 SER A CA 1
ATOM 1044 C C . SER A 1 136 ? 8.695 -16.312 12.867 1 81.94 136 SER A C 1
ATOM 1046 O O . SER A 1 136 ? 9.281 -15.711 13.766 1 81.94 136 SER A O 1
ATOM 1048 N N . GLU A 1 137 ? 9.352 -16.797 11.836 1 84.31 137 GLU A N 1
ATOM 1049 C CA . GLU A 1 137 ? 10.805 -16.734 11.688 1 84.31 137 GLU A CA 1
ATOM 1050 C C . GLU A 1 137 ? 11.227 -15.5 10.898 1 84.31 137 GLU A C 1
ATOM 1052 O O . GLU A 1 137 ? 12.406 -15.32 10.602 1 84.31 137 GLU A O 1
ATOM 1057 N N . GLY A 1 138 ? 10.242 -14.688 10.484 1 83.25 138 GLY A N 1
ATOM 1058 C CA . GLY A 1 138 ? 10.57 -13.453 9.797 1 83.25 138 GLY A CA 1
ATOM 1059 C C . GLY A 1 138 ? 10.672 -13.617 8.289 1 83.25 138 GLY A C 1
ATOM 1060 O O . GLY A 1 138 ? 11.266 -12.781 7.602 1 83.25 138 GLY A O 1
ATOM 1061 N N . LEU A 1 139 ? 10.102 -14.656 7.766 1 89.62 139 LEU A N 1
ATOM 1062 C CA . LEU A 1 139 ? 10.094 -14.906 6.328 1 89.62 139 LEU A CA 1
ATOM 1063 C C . LEU A 1 139 ? 8.82 -14.375 5.688 1 89.62 139 LEU A C 1
ATOM 1065 O O . LEU A 1 139 ? 7.75 -14.422 6.297 1 89.62 139 LEU A O 1
ATOM 1069 N N . VAL A 1 140 ? 8.945 -13.859 4.531 1 90.81 140 VAL A N 1
ATOM 1070 C CA . VAL A 1 140 ? 7.77 -13.367 3.824 1 90.81 140 VAL A CA 1
ATOM 1071 C C . VAL A 1 140 ? 7.02 -14.531 3.188 1 90.81 140 VAL A C 1
ATOM 1073 O O . VAL A 1 140 ? 7.504 -15.141 2.232 1 90.81 140 VAL A O 1
ATOM 1076 N N . GLU A 1 141 ? 5.836 -14.734 3.67 1 89.75 141 GLU A N 1
ATOM 1077 C CA . GLU A 1 141 ? 5.066 -15.883 3.197 1 89.75 141 GLU A CA 1
ATOM 1078 C C . GLU A 1 141 ? 4.156 -15.492 2.033 1 89.75 141 GLU A C 1
ATOM 1080 O O . GLU A 1 141 ? 3.973 -16.281 1.098 1 89.75 141 GLU A O 1
ATOM 1085 N N . ARG A 1 142 ? 3.568 -14.32 2.168 1 90.25 142 ARG A N 1
ATOM 1086 C CA . ARG A 1 142 ? 2.623 -13.844 1.164 1 90.25 142 ARG A CA 1
ATOM 1087 C C . ARG A 1 142 ? 2.705 -12.328 1.014 1 90.25 142 ARG A C 1
ATOM 1089 O O . ARG A 1 142 ? 3.104 -11.625 1.946 1 90.25 142 ARG A O 1
ATOM 1096 N N . VAL A 1 143 ? 2.516 -11.906 -0.166 1 89.56 143 VAL A N 1
ATOM 1097 C CA . VAL A 1 143 ? 2.25 -10.492 -0.429 1 89.56 143 VAL A CA 1
ATOM 1098 C C . VAL A 1 143 ? 0.817 -10.32 -0.928 1 89.56 143 VAL A C 1
ATOM 1100 O O . VAL A 1 143 ? 0.439 -10.891 -1.956 1 89.56 143 VAL A O 1
ATOM 1103 N N . ARG A 1 144 ? 0.04 -9.641 -0.126 1 85.81 144 ARG A N 1
ATOM 1104 C CA . ARG A 1 144 ? -1.353 -9.391 -0.479 1 85.81 144 ARG A CA 1
ATOM 1105 C C . ARG A 1 144 ? -1.521 -8 -1.083 1 85.81 144 ARG A C 1
ATOM 1107 O O . ARG A 1 144 ? -0.881 -7.043 -0.639 1 85.81 144 ARG A O 1
ATOM 1114 N N . GLY A 1 145 ? -2.385 -7.945 -2.096 1 83.88 145 GLY A N 1
ATOM 1115 C CA . GLY A 1 145 ? -2.654 -6.664 -2.727 1 83.88 145 GLY A CA 1
ATOM 1116 C C . GLY A 1 145 ? -1.602 -6.262 -3.742 1 83.88 145 GLY A C 1
ATOM 1117 O O . GLY A 1 145 ? -0.7 -7.047 -4.051 1 83.88 145 GLY A O 1
ATOM 1118 N N . ALA A 1 146 ? -1.75 -5.133 -4.301 1 81.81 146 ALA A N 1
ATOM 1119 C CA . ALA A 1 146 ? -0.852 -4.625 -5.336 1 81.81 146 ALA A CA 1
ATOM 1120 C C . ALA A 1 146 ? 0.307 -3.846 -4.719 1 81.81 146 ALA A C 1
ATOM 1122 O O . ALA A 1 146 ? 0.553 -2.693 -5.086 1 81.81 146 ALA A O 1
ATOM 1123 N N . ASP A 1 147 ? 1.042 -4.559 -3.838 1 82.38 147 ASP A N 1
ATOM 1124 C CA . ASP A 1 147 ? 2.225 -3.979 -3.207 1 82.38 147 ASP A CA 1
ATOM 1125 C C . ASP A 1 147 ? 3.473 -4.23 -4.047 1 82.38 147 ASP A C 1
ATOM 1127 O O . ASP A 1 147 ? 4.176 -5.223 -3.846 1 82.38 147 ASP A O 1
ATOM 1131 N N . ARG A 1 148 ? 3.727 -3.27 -4.898 1 85.81 148 ARG A N 1
ATOM 1132 C CA . ARG A 1 148 ? 4.809 -3.4 -5.867 1 85.81 148 ARG A CA 1
ATOM 1133 C C . ARG A 1 148 ? 6.156 -3.531 -5.168 1 85.81 148 ARG A C 1
ATOM 1135 O O . ARG A 1 148 ? 6.965 -4.395 -5.52 1 85.81 148 ARG A O 1
ATOM 1142 N N . ALA A 1 149 ? 6.367 -2.713 -4.227 1 82.19 149 ALA A N 1
ATOM 1143 C CA . ALA A 1 149 ? 7.668 -2.666 -3.562 1 82.19 149 ALA A CA 1
ATOM 1144 C C . ALA A 1 149 ? 7.98 -3.99 -2.875 1 82.19 149 ALA A C 1
ATOM 1146 O O . ALA A 1 149 ? 9.07 -4.539 -3.037 1 82.19 149 ALA A O 1
ATOM 1147 N N . SER A 1 150 ? 7.02 -4.539 -2.111 1 87.5 150 SER A N 1
ATOM 1148 C CA . SER A 1 150 ? 7.238 -5.805 -1.42 1 87.5 150 SER A CA 1
ATOM 1149 C C . SER A 1 150 ? 7.418 -6.953 -2.408 1 87.5 150 SER A C 1
ATOM 1151 O O . SER A 1 150 ? 8.297 -7.801 -2.23 1 87.5 150 SER A O 1
ATOM 1153 N N . LEU A 1 151 ? 6.609 -6.984 -3.447 1 92.12 151 LEU A N 1
ATOM 1154 C CA . LEU A 1 151 ? 6.707 -8.047 -4.449 1 92.12 151 LEU A CA 1
ATOM 1155 C C . LEU A 1 151 ? 8.078 -8.039 -5.113 1 92.12 151 LEU A C 1
ATOM 1157 O O . LEU A 1 151 ? 8.711 -9.094 -5.246 1 92.12 151 LEU A O 1
ATOM 1161 N N . GLN A 1 152 ? 8.531 -6.875 -5.477 1 92.19 152 GLN A N 1
ATOM 1162 C CA . GLN A 1 152 ? 9.836 -6.746 -6.117 1 92.19 152 GLN A CA 1
ATOM 1163 C C . GLN A 1 152 ? 10.953 -7.203 -5.184 1 92.19 152 GLN A C 1
ATOM 1165 O O . GLN A 1 152 ? 11.875 -7.902 -5.609 1 92.19 152 GLN A O 1
ATOM 1170 N N . ALA A 1 153 ? 10.867 -6.828 -3.947 1 89.69 153 ALA A N 1
ATOM 1171 C CA . ALA A 1 153 ? 11.883 -7.211 -2.973 1 89.69 153 ALA A CA 1
ATOM 1172 C C . ALA A 1 153 ? 11.945 -8.727 -2.809 1 89.69 153 ALA A C 1
ATOM 1174 O O . ALA A 1 153 ? 13.031 -9.312 -2.785 1 89.69 153 ALA A O 1
ATOM 1175 N N . VAL A 1 154 ? 10.82 -9.336 -2.715 1 93.38 154 VAL A N 1
ATOM 1176 C CA . VAL A 1 154 ? 10.75 -10.773 -2.492 1 93.38 154 VAL A CA 1
ATOM 1177 C C . VAL A 1 154 ? 11.289 -11.508 -3.719 1 93.38 154 VAL A C 1
ATOM 1179 O O . VAL A 1 154 ? 12.094 -12.43 -3.592 1 93.38 154 VAL A O 1
ATOM 1182 N N . VAL A 1 155 ? 10.844 -11.109 -4.941 1 95.19 155 VAL A N 1
ATOM 1183 C CA . VAL A 1 155 ? 11.266 -11.766 -6.172 1 95.19 155 VAL A CA 1
ATOM 1184 C C . VAL A 1 155 ? 12.773 -11.625 -6.348 1 95.19 155 VAL A C 1
ATOM 1186 O O . VAL A 1 155 ? 13.445 -12.578 -6.75 1 95.19 155 VAL A O 1
ATOM 1189 N N . ARG A 1 156 ? 13.328 -10.5 -6.047 1 92.31 156 ARG A N 1
ATOM 1190 C CA . ARG A 1 156 ? 14.773 -10.305 -6.129 1 92.31 156 ARG A CA 1
ATOM 1191 C C . ARG A 1 156 ? 15.508 -11.234 -5.18 1 92.31 156 ARG A C 1
ATOM 1193 O O . ARG A 1 156 ? 16.562 -11.781 -5.523 1 92.31 156 ARG A O 1
ATOM 1200 N N . ALA A 1 157 ? 14.992 -11.352 -4.02 1 92.75 157 ALA A N 1
ATOM 1201 C CA . ALA A 1 157 ? 15.586 -12.266 -3.047 1 92.75 157 ALA A CA 1
ATOM 1202 C C . ALA A 1 157 ? 15.57 -13.703 -3.562 1 92.75 157 ALA A C 1
ATOM 1204 O O . ALA A 1 157 ? 16.562 -14.43 -3.43 1 92.75 157 ALA A O 1
ATOM 1205 N N . MET A 1 158 ? 14.461 -14.102 -4.133 1 93.31 158 MET A N 1
ATOM 1206 C CA . MET A 1 158 ? 14.336 -15.453 -4.668 1 93.31 158 MET A CA 1
ATOM 1207 C C . MET A 1 158 ? 15.297 -15.672 -5.832 1 93.31 158 MET A C 1
ATOM 1209 O O . MET A 1 158 ? 15.867 -16.75 -5.98 1 93.31 158 MET A O 1
ATOM 1213 N N . ALA A 1 159 ? 15.414 -14.625 -6.602 1 92.44 159 ALA A N 1
ATOM 1214 C CA . ALA A 1 159 ? 16.297 -14.703 -7.77 1 92.44 159 ALA A CA 1
ATOM 1215 C C . ALA A 1 159 ? 17.75 -14.797 -7.352 1 92.44 159 ALA A C 1
ATOM 1217 O O . ALA A 1 159 ? 18.578 -15.398 -8.047 1 92.44 159 ALA A O 1
ATOM 1218 N N . SER A 1 160 ? 18.125 -14.148 -6.305 1 87.69 160 SER A N 1
ATOM 1219 C CA . SER A 1 160 ? 19.516 -14.148 -5.82 1 87.69 160 SER A CA 1
ATOM 1220 C C . SER A 1 160 ? 19.875 -15.477 -5.176 1 87.69 160 SER A C 1
ATOM 1222 O O . SER A 1 160 ? 21.047 -15.852 -5.137 1 87.69 160 SER A O 1
ATOM 1224 N N . GLU A 1 161 ? 18.984 -16.094 -4.492 1 74.12 161 GLU A N 1
ATOM 1225 C CA . GLU A 1 161 ? 19.234 -17.406 -3.918 1 74.12 161 GLU A CA 1
ATOM 1226 C C . GLU A 1 161 ? 19.547 -18.438 -5.004 1 74.12 161 GLU A C 1
ATOM 1228 O O . GLU A 1 161 ? 20.281 -19.391 -4.773 1 74.12 161 GLU A O 1
ATOM 1233 N N . GLY A 1 162 ? 18.922 -18.406 -6.141 1 58.81 162 GLY A N 1
ATOM 1234 C CA . GLY A 1 162 ? 19.172 -19.312 -7.246 1 58.81 162 GLY A CA 1
ATOM 1235 C C . GLY A 1 162 ? 20.562 -19.172 -7.832 1 58.81 162 GLY A C 1
ATOM 1236 O O . GLY A 1 162 ? 21.062 -20.078 -8.508 1 58.81 162 GLY A O 1
ATOM 1237 N N . GLY A 1 163 ? 21.281 -18.031 -7.887 1 49.84 163 GLY A N 1
ATOM 1238 C CA . GLY A 1 163 ? 22.594 -17.844 -8.492 1 49.84 163 GLY A CA 1
ATOM 1239 C C . GLY A 1 163 ? 23.703 -18.562 -7.754 1 49.84 163 GLY A C 1
ATOM 1240 O O . GLY A 1 163 ? 24.766 -18.797 -8.312 1 49.84 163 GLY A O 1
ATOM 1241 N N . ASP A 1 164 ? 23.688 -18.719 -6.566 1 44.12 164 ASP A N 1
ATOM 1242 C CA . ASP A 1 164 ? 24.859 -19.266 -5.898 1 44.12 164 ASP A CA 1
ATOM 1243 C C . ASP A 1 164 ? 25.016 -20.75 -6.164 1 44.12 164 ASP A C 1
ATOM 1245 O O . ASP A 1 164 ? 25.969 -21.391 -5.711 1 44.12 164 ASP A O 1
ATOM 1249 N N . GLY A 1 165 ? 24.203 -21.516 -6.781 1 38.53 165 GLY A N 1
ATOM 1250 C CA . GLY A 1 165 ? 24.562 -22.906 -7.039 1 38.53 165 GLY A CA 1
ATOM 1251 C C . GLY A 1 165 ? 25.656 -23.062 -8.078 1 38.53 165 GLY A C 1
ATOM 1252 O O . GLY A 1 165 ? 26.062 -24.172 -8.391 1 38.53 165 GLY A O 1
ATOM 1253 N N . SER A 1 166 ? 25.938 -22.312 -9.008 1 36 166 SER A N 1
ATOM 1254 C CA . SER A 1 166 ? 27 -22.672 -9.945 1 36 166 SER A CA 1
ATOM 1255 C C . SER A 1 166 ? 28.375 -22.547 -9.305 1 36 166 SER A C 1
ATOM 1257 O O . SER A 1 166 ? 29.391 -22.891 -9.914 1 36 166 SER A O 1
ATOM 1259 N N . LYS A 1 167 ? 28.828 -21.891 -8.367 1 36.19 167 LYS A N 1
ATOM 1260 C CA . LYS A 1 167 ? 30.266 -21.875 -8.094 1 36.19 167 LYS A CA 1
ATOM 1261 C C . LYS A 1 167 ? 30.672 -23.109 -7.301 1 36.19 167 LYS A C 1
ATOM 1263 O O . LYS A 1 167 ? 31.875 -23.359 -7.086 1 36.19 167 LYS A O 1
ATOM 1268 N N . LYS A 1 168 ? 29.938 -23.609 -6.633 1 35.59 168 LYS A N 1
ATOM 1269 C CA . LYS A 1 168 ? 30.688 -24.609 -5.875 1 35.59 168 LYS A CA 1
ATOM 1270 C C . LYS A 1 168 ? 30.766 -25.922 -6.645 1 35.59 168 LYS A C 1
ATOM 1272 O O . LYS A 1 168 ? 31.156 -26.953 -6.086 1 35.59 168 LYS A O 1
ATOM 1277 N N . GLU A 1 169 ? 30.203 -25.969 -7.797 1 23.33 169 GLU A N 1
ATOM 1278 C CA . GLU A 1 169 ? 30.859 -27.141 -8.383 1 23.33 169 GLU A CA 1
ATOM 1279 C C . GLU A 1 169 ? 32.188 -26.75 -9.047 1 23.33 169 GLU A C 1
ATOM 1281 O O . GLU A 1 169 ? 32.281 -25.734 -9.727 1 23.33 169 GLU A O 1
ATOM 1286 N N . MET B 1 1 ? -49.344 8.07 -10.594 1 57.22 1 MET B N 1
ATOM 1287 C CA . MET B 1 1 ? -48.094 7.316 -10.492 1 57.22 1 MET B CA 1
ATOM 1288 C C . MET B 1 1 ? -46.969 8.203 -10 1 57.22 1 MET B C 1
ATOM 1290 O O . MET B 1 1 ? -46.688 9.258 -10.586 1 57.22 1 MET B O 1
ATOM 1294 N N . GLU B 1 2 ? -46.562 8.18 -8.672 1 73.19 2 GLU B N 1
ATOM 1295 C CA . GLU B 1 2 ? -45.969 9.172 -7.801 1 73.19 2 GLU B CA 1
ATOM 1296 C C . GLU B 1 2 ? -44.469 9.328 -8.117 1 73.19 2 GLU B C 1
ATOM 1298 O O . GLU B 1 2 ? -43.812 8.383 -8.586 1 73.19 2 GLU B O 1
ATOM 1303 N N . TRP B 1 3 ? -44 10.492 -8.383 1 80.19 3 TRP B N 1
ATOM 1304 C CA . TRP B 1 3 ? -42.656 11.008 -8.656 1 80.19 3 TRP B CA 1
ATOM 1305 C C . TRP B 1 3 ? -41.594 10.234 -7.867 1 80.19 3 TRP B C 1
ATOM 1307 O O . TRP B 1 3 ? -40.531 9.961 -8.383 1 80.19 3 TRP B O 1
ATOM 1317 N N . SER B 1 4 ? -41.938 9.648 -6.812 1 81.44 4 SER B N 1
ATOM 1318 C CA . SER B 1 4 ? -41.031 8.93 -5.918 1 81.44 4 SER B CA 1
ATOM 1319 C C . SER B 1 4 ? -40.656 7.566 -6.488 1 81.44 4 SER B C 1
ATOM 1321 O O . SER B 1 4 ? -39.5 7.113 -6.332 1 81.44 4 SER B O 1
ATOM 1323 N N . THR B 1 5 ? -41.594 6.926 -7.238 1 82.62 5 THR B N 1
ATOM 1324 C CA . THR B 1 5 ? -41.375 5.617 -7.844 1 82.62 5 THR B CA 1
ATOM 1325 C C . THR B 1 5 ? -40.344 5.719 -8.969 1 82.62 5 THR B C 1
ATOM 1327 O O . THR B 1 5 ? -39.5 4.836 -9.133 1 82.62 5 THR B O 1
ATOM 1330 N N . TYR B 1 6 ? -40.312 6.871 -9.641 1 84.56 6 TYR B N 1
ATOM 1331 C CA . TYR B 1 6 ? -39.406 7.086 -10.758 1 84.56 6 TYR B CA 1
ATOM 1332 C C . TYR B 1 6 ? -38 7.309 -10.273 1 84.56 6 TYR B C 1
ATOM 1334 O O . TYR B 1 6 ? -37.031 6.84 -10.891 1 84.56 6 TYR B O 1
ATOM 1342 N N . ILE B 1 7 ? -37.844 7.895 -9.125 1 83.81 7 ILE B N 1
ATOM 1343 C CA . ILE B 1 7 ? -36.531 8.195 -8.555 1 83.81 7 ILE B CA 1
ATOM 1344 C C . ILE B 1 7 ? -35.875 6.906 -8.062 1 83.81 7 ILE B C 1
ATOM 1346 O O . ILE B 1 7 ? -34.688 6.684 -8.281 1 83.81 7 ILE B O 1
ATOM 1350 N N . TRP B 1 8 ? -36.781 6.043 -7.496 1 82.94 8 TRP B N 1
ATOM 1351 C CA . TRP B 1 8 ? -36.25 4.777 -6.984 1 82.94 8 TRP B CA 1
ATOM 1352 C C . TRP B 1 8 ? -35.844 3.863 -8.125 1 82.94 8 TRP B C 1
ATOM 1354 O O . TRP B 1 8 ? -34.812 3.182 -8.039 1 82.94 8 TRP B O 1
ATOM 1364 N N . ILE B 1 9 ? -36.5 3.924 -9.32 1 83.12 9 ILE B N 1
ATOM 1365 C CA . ILE B 1 9 ? -36.188 3.111 -10.484 1 83.12 9 ILE B CA 1
ATOM 1366 C C . ILE B 1 9 ? -34.875 3.615 -11.117 1 83.12 9 ILE B C 1
ATOM 1368 O O . ILE B 1 9 ? -34.031 2.818 -11.508 1 83.12 9 ILE B O 1
ATOM 1372 N N . ALA B 1 10 ? -34.625 4.902 -11.016 1 84.56 10 ALA B N 1
ATOM 1373 C CA . ALA B 1 10 ? -33.406 5.508 -11.602 1 84.56 10 ALA B CA 1
ATOM 1374 C C . ALA B 1 10 ? -32.188 5.152 -10.789 1 84.56 10 ALA B C 1
ATOM 1376 O O . ALA B 1 10 ? -31.125 4.82 -11.352 1 84.56 10 ALA B O 1
ATOM 1377 N N . VAL B 1 11 ? -32.281 5.168 -9.492 1 82.62 11 VAL B N 1
ATOM 1378 C CA . VAL B 1 11 ? -31.156 4.824 -8.609 1 82.62 11 VAL B CA 1
ATOM 1379 C C . VAL B 1 11 ? -30.797 3.35 -8.789 1 82.62 11 VAL B C 1
ATOM 1381 O O . VAL B 1 11 ? -29.625 3.002 -8.867 1 82.62 11 VAL B O 1
ATOM 1384 N N . ALA B 1 12 ? -31.906 2.514 -8.938 1 82.31 12 ALA B N 1
ATOM 1385 C CA . ALA B 1 12 ? -31.688 1.087 -9.141 1 82.31 12 ALA B CA 1
ATOM 1386 C C . ALA B 1 12 ? -30.969 0.832 -10.469 1 82.31 12 ALA B C 1
ATOM 1388 O O . ALA B 1 12 ? -30.047 0.025 -10.539 1 82.31 12 ALA B O 1
ATOM 1389 N N . LEU B 1 13 ? -31.328 1.603 -11.5 1 81.94 13 LEU B N 1
ATOM 1390 C CA . LEU B 1 13 ? -30.703 1.459 -12.812 1 81.94 13 LEU B CA 1
ATOM 1391 C C . LEU B 1 13 ? -29.25 1.935 -12.781 1 81.94 13 LEU B C 1
ATOM 1393 O O . LEU B 1 13 ? -28.391 1.323 -13.398 1 81.94 13 LEU B O 1
ATOM 1397 N N . PHE B 1 14 ? -28.922 3 -12.062 1 79.56 14 PHE B N 1
ATOM 1398 C CA . PHE B 1 14 ? -27.578 3.553 -11.938 1 79.56 14 PHE B CA 1
ATOM 1399 C C . PHE B 1 14 ? -26.656 2.578 -11.211 1 79.56 14 PHE B C 1
ATOM 1401 O O . PHE B 1 14 ? -25.531 2.352 -11.641 1 79.56 14 PHE B O 1
ATOM 1408 N N . MET B 1 15 ? -27.141 1.997 -10.172 1 75.62 15 MET B N 1
ATOM 1409 C CA . MET B 1 15 ? -26.344 1.019 -9.43 1 75.62 15 MET B CA 1
ATOM 1410 C C . MET B 1 15 ? -26.078 -0.219 -10.273 1 75.62 15 MET B C 1
ATOM 1412 O O . MET B 1 15 ? -24.984 -0.778 -10.227 1 75.62 15 MET B O 1
ATOM 1416 N N . LEU B 1 16 ? -27.078 -0.655 -11.023 1 74.12 16 LEU B N 1
ATOM 1417 C CA . LEU B 1 16 ? -26.922 -1.795 -11.922 1 74.12 16 LEU B CA 1
ATOM 1418 C C . LEU B 1 16 ? -25.906 -1.49 -13.016 1 74.12 16 LEU B C 1
ATOM 1420 O O . LEU B 1 16 ? -25.109 -2.352 -13.383 1 74.12 16 LEU B O 1
ATOM 1424 N N . ALA B 1 17 ? -25.844 -0.306 -13.492 1 69.56 17 ALA B N 1
ATOM 1425 C CA . ALA B 1 17 ? -24.906 0.11 -14.531 1 69.56 17 ALA B CA 1
ATOM 1426 C C . ALA B 1 17 ? -23.484 0.108 -14.016 1 69.56 17 ALA B C 1
ATOM 1428 O O . ALA B 1 17 ? -22.562 -0.324 -14.719 1 69.56 17 ALA B O 1
ATOM 1429 N N . ARG B 1 18 ? -23.203 0.608 -12.867 1 67.44 18 ARG B N 1
ATOM 1430 C CA . ARG B 1 18 ? -21.859 0.64 -12.281 1 67.44 18 ARG B CA 1
ATOM 1431 C C . ARG B 1 18 ? -21.297 -0.768 -12.141 1 67.44 18 ARG B C 1
ATOM 1433 O O . ARG B 1 18 ? -20.109 -0.986 -12.367 1 67.44 18 ARG B O 1
ATOM 1440 N N . THR B 1 19 ? -22.141 -1.612 -11.766 1 62.12 19 THR B N 1
ATOM 1441 C CA . THR B 1 19 ? -21.734 -3.006 -11.633 1 62.12 19 THR B CA 1
ATOM 1442 C C . THR B 1 19 ? -21.438 -3.619 -13 1 62.12 19 THR B C 1
ATOM 1444 O O . THR B 1 19 ? -20.5 -4.395 -13.156 1 62.12 19 THR B O 1
ATOM 1447 N N . LEU B 1 20 ? -22.266 -3.229 -13.906 1 60.84 20 LEU B N 1
ATOM 1448 C CA . LEU B 1 20 ? -22.109 -3.768 -15.25 1 60.84 20 LEU B CA 1
ATOM 1449 C C . LEU B 1 20 ? -20.875 -3.186 -15.93 1 60.84 20 LEU B C 1
ATOM 1451 O O . LEU B 1 20 ? -20.266 -3.834 -16.781 1 60.84 20 LEU B O 1
ATOM 1455 N N . LEU B 1 21 ? -20.516 -1.994 -15.523 1 57.66 21 LEU B N 1
ATOM 1456 C CA . LEU B 1 21 ? -19.406 -1.332 -16.188 1 57.66 21 LEU B CA 1
ATOM 1457 C C . LEU B 1 21 ? -18.078 -1.727 -15.555 1 57.66 21 LEU B C 1
ATOM 1459 O O . LEU B 1 21 ? -17.031 -1.203 -15.93 1 57.66 21 LEU B O 1
ATOM 1463 N N . ALA B 1 22 ? -18.141 -2.545 -14.516 1 59.12 22 ALA B N 1
ATOM 1464 C CA . ALA B 1 22 ? -16.859 -3.057 -14.047 1 59.12 22 ALA B CA 1
ATOM 1465 C C . ALA B 1 22 ? -16.109 -3.781 -15.164 1 59.12 22 ALA B C 1
ATOM 1467 O O . ALA B 1 22 ? -16.703 -4.59 -15.891 1 59.12 22 ALA B O 1
ATOM 1468 N N . ASP B 1 23 ? -14.898 -3.242 -15.586 1 63 23 ASP B N 1
ATOM 1469 C CA . ASP B 1 23 ? -14.125 -3.848 -16.672 1 63 23 ASP B CA 1
ATOM 1470 C C . ASP B 1 23 ? -13.766 -5.297 -16.344 1 63 23 ASP B C 1
ATOM 1472 O O . ASP B 1 23 ? -12.938 -5.559 -15.477 1 63 23 ASP B O 1
ATOM 1476 N N . ARG B 1 24 ? -14.469 -6.234 -16.75 1 70.12 24 ARG B N 1
ATOM 1477 C CA . ARG B 1 24 ? -14.266 -7.66 -16.5 1 70.12 24 ARG B CA 1
ATOM 1478 C C . ARG B 1 24 ? -13.5 -8.305 -17.656 1 70.12 24 ARG B C 1
ATOM 1480 O O . ARG B 1 24 ? -13.477 -9.531 -17.781 1 70.12 24 ARG B O 1
ATOM 1487 N N . SER B 1 25 ? -12.953 -7.414 -18.484 1 76.25 25 SER B N 1
ATOM 1488 C CA . SER B 1 25 ? -12.148 -7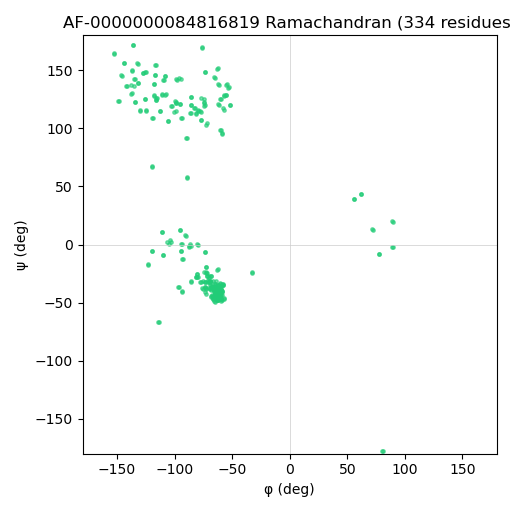.98 -19.562 1 76.25 25 SER B CA 1
ATOM 1489 C C . SER B 1 25 ? -10.906 -8.68 -19.016 1 76.25 25 SER B C 1
ATOM 1491 O O . SER B 1 25 ? -10.398 -8.312 -17.969 1 76.25 25 SER B O 1
ATOM 1493 N N . PRO B 1 26 ? -10.539 -9.734 -19.641 1 81.38 26 PRO B N 1
ATOM 1494 C CA . PRO B 1 26 ? -9.336 -10.43 -19.188 1 81.38 26 PRO B CA 1
ATOM 1495 C C . PRO B 1 26 ? -8.125 -9.516 -19.094 1 81.38 26 PRO B C 1
ATOM 1497 O O . PRO B 1 26 ? -7.977 -8.594 -19.906 1 81.38 26 PRO B O 1
ATOM 1500 N N . ILE B 1 27 ? -7.383 -9.594 -18.047 1 83.62 27 ILE B N 1
ATOM 1501 C CA . ILE B 1 27 ? -6.141 -8.852 -17.891 1 83.62 27 ILE B CA 1
ATOM 1502 C C . ILE B 1 27 ? -5.145 -9.266 -18.969 1 83.62 27 ILE B C 1
ATOM 1504 O O . ILE B 1 27 ? -4.84 -10.453 -19.109 1 83.62 27 ILE B O 1
ATOM 1508 N N . PRO B 1 28 ? -4.746 -8.367 -19.734 1 81.69 28 PRO B N 1
ATOM 1509 C CA . PRO B 1 28 ? -3.824 -8.727 -20.812 1 81.69 28 PRO B CA 1
ATOM 1510 C C . PRO B 1 28 ? -2.504 -9.297 -20.297 1 81.69 28 PRO B C 1
ATOM 1512 O O . PRO B 1 28 ? -2.01 -8.859 -19.25 1 81.69 28 PRO B O 1
ATOM 1515 N N . GLU B 1 29 ? -2.084 -10.359 -21 1 78.12 29 GLU B N 1
ATOM 1516 C CA . GLU B 1 29 ? -0.771 -10.914 -20.688 1 78.12 29 GLU B CA 1
ATOM 1517 C C . GLU B 1 29 ? 0.337 -10.133 -21.391 1 78.12 29 GLU B C 1
ATOM 1519 O O . GLU B 1 29 ? 0.393 -10.094 -22.625 1 78.12 29 GLU B O 1
ATOM 1524 N N . THR B 1 30 ? 1.183 -9.547 -20.641 1 81.38 30 THR B N 1
ATOM 1525 C CA . THR B 1 30 ? 2.207 -8.711 -21.25 1 81.38 30 THR B CA 1
ATOM 1526 C C . THR B 1 30 ? 3.561 -9.414 -21.234 1 81.38 30 THR B C 1
ATOM 1528 O O . THR B 1 30 ? 4.578 -8.82 -21.594 1 81.38 30 THR B O 1
ATOM 1531 N N . SER B 1 31 ? 3.598 -10.57 -20.719 1 87 31 SER B N 1
ATOM 1532 C CA . SER B 1 31 ? 4.836 -11.344 -20.688 1 87 31 SER B CA 1
ATOM 1533 C C . SER B 1 31 ? 4.594 -12.797 -21.094 1 87 31 SER B C 1
ATOM 1535 O O . SER B 1 31 ? 3.596 -13.398 -20.688 1 87 31 SER B O 1
ATOM 1537 N N . GLY B 1 32 ? 5.516 -13.352 -21.953 1 90.06 32 GLY B N 1
ATOM 1538 C CA . GLY B 1 32 ? 5.484 -14.766 -22.281 1 90.06 32 GLY B CA 1
ATOM 1539 C C . GLY B 1 32 ? 6.109 -15.633 -21.203 1 90.06 32 GLY B C 1
ATOM 1540 O O . GLY B 1 32 ? 6.102 -16.859 -21.312 1 90.06 32 GLY B O 1
ATOM 1541 N N . LYS B 1 33 ? 6.598 -15.062 -20.141 1 94.75 33 LYS B N 1
ATOM 1542 C CA . LYS B 1 33 ? 7.328 -15.805 -19.125 1 94.75 33 LYS B CA 1
ATOM 1543 C C . LYS B 1 33 ? 6.457 -16.062 -17.891 1 94.75 33 LYS B C 1
ATOM 1545 O O . LYS B 1 33 ? 6.918 -16.641 -16.906 1 94.75 33 LYS B O 1
ATOM 1550 N N . VAL B 1 34 ? 5.219 -15.633 -17.969 1 97.12 34 VAL B N 1
ATOM 1551 C CA . VAL B 1 34 ? 4.262 -15.938 -16.906 1 97.12 34 VAL B CA 1
ATOM 1552 C C . VAL B 1 34 ? 3.348 -17.078 -17.359 1 97.12 34 VAL B C 1
ATOM 1554 O O . VAL B 1 34 ? 2.668 -16.969 -18.375 1 97.12 34 VAL B O 1
ATOM 1557 N N . PHE B 1 35 ? 3.363 -18.172 -16.656 1 95.94 35 PHE B N 1
ATOM 1558 C CA . PHE B 1 35 ? 2.516 -19.312 -16.953 1 95.94 35 PHE B CA 1
ATOM 1559 C C . PHE B 1 35 ? 1.087 -19.078 -16.484 1 95.94 35 PHE B C 1
ATOM 1561 O O . PHE B 1 35 ? 0.842 -18.922 -15.289 1 95.94 35 PHE B O 1
ATOM 1568 N N . LYS B 1 36 ? 0.208 -19 -17.406 1 95.19 36 LYS B N 1
ATOM 1569 C CA . LYS B 1 36 ? -1.201 -18.922 -17.031 1 95.19 36 LYS B CA 1
ATOM 1570 C C . LYS B 1 36 ? -1.767 -20.312 -16.719 1 95.19 36 LYS B C 1
ATOM 1572 O O . LYS B 1 36 ? -1.946 -21.125 -17.625 1 95.19 36 LYS B O 1
ATOM 1577 N N . VAL B 1 37 ? -2.1 -20.547 -15.5 1 93.94 37 VAL B N 1
ATOM 1578 C CA . VAL B 1 37 ? -2.545 -21.844 -15.016 1 93.94 37 VAL B CA 1
ATOM 1579 C C . VAL B 1 37 ? -4.047 -22 -15.242 1 93.94 37 VAL B C 1
ATOM 1581 O O . VAL B 1 37 ? -4.832 -21.141 -14.836 1 93.94 37 VAL B O 1
ATOM 1584 N N . SER B 1 38 ? -4.422 -23.078 -15.891 1 91.38 38 SER B N 1
ATOM 1585 C CA . SER B 1 38 ? -5.832 -23.297 -16.203 1 91.38 38 SER B CA 1
ATOM 1586 C C . SER B 1 38 ? -6.406 -24.438 -15.375 1 91.38 38 SER B C 1
ATOM 1588 O O . SER B 1 38 ? -7.609 -24.703 -15.422 1 91.38 38 SER B O 1
ATOM 1590 N N . SER B 1 39 ? -5.574 -25.156 -14.672 1 92.94 39 SER B N 1
ATOM 1591 C CA . SER B 1 39 ? -6.02 -26.25 -13.812 1 92.94 39 SER B CA 1
ATOM 1592 C C . SER B 1 39 ? -5.055 -26.469 -12.656 1 92.94 39 SER B C 1
ATOM 1594 O O . SER B 1 39 ? -3.91 -26.016 -12.695 1 92.94 39 SER B O 1
ATOM 1596 N N . ALA B 1 40 ? -5.535 -27.203 -11.695 1 93.56 40 ALA B N 1
ATOM 1597 C CA . ALA B 1 40 ? -4.699 -27.531 -10.547 1 93.56 40 ALA B CA 1
ATOM 1598 C C . ALA B 1 40 ? -3.5 -28.375 -10.969 1 93.56 40 ALA B C 1
ATOM 1600 O O . ALA B 1 40 ? -2.398 -28.203 -10.438 1 93.56 40 ALA B O 1
ATOM 1601 N N . ALA B 1 41 ? -3.717 -29.281 -11.906 1 94.56 41 ALA B N 1
ATOM 1602 C CA . ALA B 1 41 ? -2.658 -30.156 -12.383 1 94.56 41 ALA B CA 1
ATOM 1603 C C . ALA B 1 41 ? -1.541 -29.375 -13.062 1 94.56 41 ALA B C 1
ATOM 1605 O O . ALA B 1 41 ? -0.363 -29.719 -12.922 1 94.56 41 ALA B O 1
ATOM 1606 N N . GLU B 1 42 ? -1.918 -28.391 -13.766 1 95.88 42 GLU B N 1
ATOM 1607 C CA . GLU B 1 42 ? -0.92 -27.547 -14.422 1 95.88 42 GLU B CA 1
ATOM 1608 C C . GLU B 1 42 ? -0.055 -26.812 -13.398 1 95.88 42 GLU B C 1
ATOM 1610 O O . GLU B 1 42 ? 1.158 -26.688 -13.578 1 95.88 42 GLU B O 1
ATOM 1615 N N . LEU B 1 43 ? -0.668 -26.281 -12.367 1 96.25 43 LEU B N 1
ATOM 1616 C CA . LEU B 1 43 ? 0.103 -25.625 -11.32 1 96.25 43 LEU B CA 1
ATOM 1617 C C . LEU B 1 43 ? 1.096 -26.594 -10.688 1 96.25 43 LEU B C 1
ATOM 1619 O O . LEU B 1 43 ? 2.266 -26.25 -10.492 1 96.25 43 LEU B O 1
ATOM 1623 N N . ASP B 1 44 ? 0.622 -27.812 -10.43 1 96.25 44 ASP B N 1
ATOM 1624 C CA . ASP B 1 44 ? 1.479 -28.828 -9.82 1 96.25 44 ASP B CA 1
ATOM 1625 C C . ASP B 1 44 ? 2.699 -29.109 -10.695 1 96.25 44 ASP B C 1
ATOM 1627 O O . ASP B 1 44 ? 3.803 -29.297 -10.18 1 96.25 44 ASP B O 1
ATOM 1631 N N . THR B 1 45 ? 2.527 -29.125 -11.969 1 96.88 45 THR B N 1
ATOM 1632 C CA . THR B 1 45 ? 3.623 -29.375 -12.898 1 96.88 45 THR B CA 1
ATOM 1633 C C . THR B 1 45 ? 4.66 -28.25 -12.82 1 96.88 45 THR B C 1
ATOM 1635 O O . THR B 1 45 ? 5.863 -28.516 -12.766 1 96.88 45 THR B O 1
ATOM 1638 N N . VAL B 1 46 ? 4.168 -27 -12.789 1 96.88 46 VAL B N 1
ATOM 1639 C CA . VAL B 1 46 ? 5.07 -25.859 -12.703 1 96.88 46 VAL B CA 1
ATOM 1640 C C . VAL B 1 46 ? 5.848 -25.906 -11.391 1 96.88 46 VAL B C 1
ATOM 1642 O O . VAL B 1 46 ? 7.059 -25.672 -11.367 1 96.88 46 VAL B O 1
ATOM 1645 N N . LEU B 1 47 ? 5.156 -26.25 -10.336 1 97.06 47 LEU B N 1
ATOM 1646 C CA . LEU B 1 47 ? 5.766 -26.312 -9.008 1 97.06 47 LEU B CA 1
ATOM 1647 C C . LEU B 1 47 ? 6.82 -27.406 -8.953 1 97.06 47 LEU B C 1
ATOM 1649 O O . LEU B 1 47 ? 7.852 -27.25 -8.289 1 97.06 47 LEU B O 1
ATOM 1653 N N . ALA B 1 48 ? 6.621 -28.484 -9.664 1 96.88 48 ALA B N 1
ATOM 1654 C CA . ALA B 1 48 ? 7.52 -29.625 -9.641 1 96.88 48 ALA B CA 1
ATOM 1655 C C . ALA B 1 48 ? 8.734 -29.391 -10.531 1 96.88 48 ALA B C 1
ATOM 1657 O O . ALA B 1 48 ? 9.805 -29.953 -10.281 1 96.88 48 ALA B O 1
ATOM 1658 N N . SER B 1 49 ? 8.594 -28.578 -11.492 1 97.25 49 SER B N 1
ATOM 1659 C CA . SER B 1 49 ? 9.625 -28.438 -12.508 1 97.25 49 SER B CA 1
ATOM 1660 C C . SER B 1 49 ? 10.578 -27.297 -12.18 1 97.25 49 SER B C 1
ATOM 1662 O O . SER B 1 49 ? 11.547 -27.062 -12.898 1 97.25 49 SER B O 1
ATOM 1664 N N . ASN B 1 50 ? 10.273 -26.531 -11.094 1 96.75 50 ASN B N 1
ATOM 1665 C CA . ASN B 1 50 ? 11.086 -25.359 -10.758 1 96.75 50 ASN B CA 1
ATOM 1666 C C . ASN B 1 50 ? 11.398 -25.312 -9.266 1 96.75 50 ASN B C 1
ATOM 1668 O O . ASN B 1 50 ? 10.555 -25.672 -8.438 1 96.75 50 ASN B O 1
ATOM 1672 N N . LYS B 1 51 ? 12.578 -24.891 -8.977 1 96.75 51 LYS B N 1
ATOM 1673 C CA . LYS B 1 51 ? 12.984 -24.781 -7.574 1 96.75 51 LYS B CA 1
ATOM 1674 C C . LYS B 1 51 ? 12.164 -23.719 -6.844 1 96.75 51 LYS B C 1
ATOM 1676 O O . LYS B 1 51 ? 11.719 -23.953 -5.719 1 96.75 51 LYS B 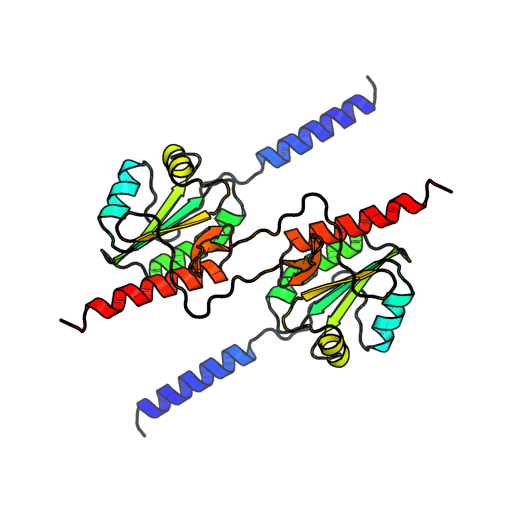O 1
ATOM 1681 N N . HIS B 1 52 ? 12.055 -22.531 -7.457 1 96.69 52 HIS B N 1
ATOM 1682 C CA . HI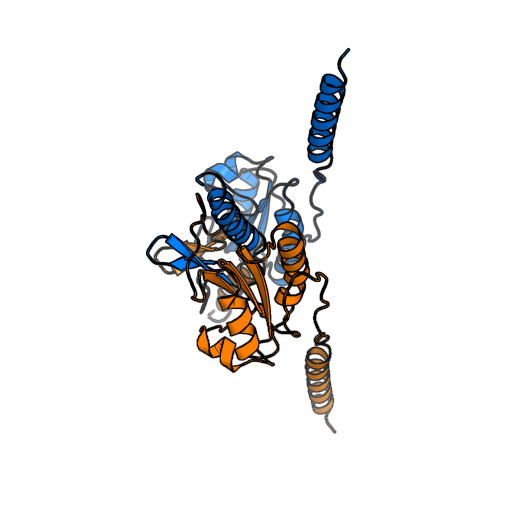S B 1 52 ? 11.273 -21.422 -6.93 1 96.69 52 HIS B CA 1
ATOM 1683 C C . HIS B 1 52 ? 10.141 -21.047 -7.883 1 96.69 52 HIS B C 1
ATOM 1685 O O . HIS B 1 52 ? 10.328 -21.031 -9.102 1 96.69 52 HIS B O 1
ATOM 1691 N N . VAL B 1 53 ? 8.961 -20.766 -7.352 1 97.38 53 VAL B N 1
ATOM 1692 C CA . VAL B 1 53 ? 7.836 -20.312 -8.156 1 97.38 53 VAL B CA 1
ATOM 1693 C C . VAL B 1 53 ? 7.113 -19.172 -7.438 1 97.38 53 VAL B C 1
ATOM 1695 O O . VAL B 1 53 ? 6.859 -19.266 -6.23 1 97.38 53 VAL B O 1
ATOM 1698 N N . VAL B 1 54 ? 6.852 -18.078 -8.07 1 98.19 54 VAL B N 1
ATOM 1699 C CA . VAL B 1 54 ? 5.973 -17 -7.609 1 98.19 54 VAL B CA 1
ATOM 1700 C C . VAL B 1 54 ? 4.602 -17.141 -8.266 1 98.19 54 VAL B C 1
ATOM 1702 O O . VAL B 1 54 ? 4.488 -17.156 -9.492 1 98.19 54 VAL B O 1
ATOM 1705 N N . VAL B 1 55 ? 3.574 -17.25 -7.441 1 97.81 55 VAL B N 1
ATOM 1706 C CA . VAL B 1 55 ? 2.238 -17.438 -7.996 1 97.81 55 VAL B CA 1
ATOM 1707 C C . VAL B 1 55 ? 1.363 -16.234 -7.656 1 97.81 55 VAL B C 1
ATOM 1709 O O . VAL B 1 55 ? 1.254 -15.844 -6.492 1 97.81 55 VAL B O 1
ATOM 1712 N N . ASP B 1 56 ? 0.781 -15.633 -8.609 1 97.62 56 ASP B N 1
ATOM 1713 C CA . ASP B 1 56 ? -0.204 -14.562 -8.492 1 97.62 56 ASP B CA 1
ATOM 1714 C C . ASP B 1 56 ? -1.626 -15.117 -8.516 1 97.62 56 ASP B C 1
ATOM 1716 O O . ASP B 1 56 ? -2.084 -15.617 -9.547 1 97.62 56 ASP B O 1
ATOM 1720 N N . PHE B 1 57 ? -2.311 -15.094 -7.426 1 96.56 57 PHE B N 1
ATOM 1721 C CA . PHE B 1 57 ? -3.738 -15.383 -7.383 1 96.56 57 PHE B CA 1
ATOM 1722 C C . PHE B 1 57 ? -4.551 -14.125 -7.668 1 96.56 57 PHE B C 1
ATOM 1724 O O . PHE B 1 57 ? -4.57 -13.195 -6.859 1 96.56 57 PHE B O 1
ATOM 1731 N N . TYR B 1 58 ? -5.234 -14.164 -8.82 1 94.94 58 TYR B N 1
ATOM 1732 C CA . TYR B 1 58 ? -5.859 -12.938 -9.297 1 94.94 58 TYR B CA 1
ATOM 1733 C C . TYR B 1 58 ? -7.273 -13.203 -9.805 1 94.94 58 TYR B C 1
ATOM 1735 O O . TYR B 1 58 ? -7.738 -14.344 -9.789 1 94.94 58 TYR B O 1
ATOM 1743 N N . ALA B 1 59 ? -7.957 -12.125 -10.086 1 91.88 59 ALA B N 1
ATOM 1744 C CA . ALA B 1 59 ? -9.25 -12.141 -10.773 1 91.88 59 ALA B CA 1
ATOM 1745 C C . ALA B 1 59 ? -9.32 -11.039 -11.82 1 91.88 59 ALA B C 1
ATOM 1747 O O . ALA B 1 59 ? -8.734 -9.969 -11.648 1 91.88 59 ALA B O 1
ATOM 1748 N N . ASP B 1 60 ? -10.086 -11.312 -12.859 1 90.75 60 ASP B N 1
ATOM 1749 C CA . ASP B 1 60 ? -10.18 -10.352 -13.953 1 90.75 60 ASP B CA 1
ATOM 1750 C C . ASP B 1 60 ? -10.914 -9.086 -13.516 1 90.75 60 ASP B C 1
ATOM 1752 O O . ASP B 1 60 ? -10.672 -8.008 -14.062 1 90.75 60 ASP B O 1
ATOM 1756 N N . TRP B 1 61 ? -11.766 -9.219 -12.57 1 86.81 61 TRP B N 1
ATOM 1757 C CA . TRP B 1 61 ? -12.625 -8.117 -12.141 1 86.81 61 TRP B CA 1
ATOM 1758 C C . TRP B 1 61 ? -11.969 -7.316 -11.023 1 86.81 61 TRP B C 1
ATOM 1760 O O . TRP B 1 61 ? -12.625 -6.512 -10.359 1 86.81 61 TRP B O 1
ATOM 1770 N N . CYS B 1 62 ? -10.742 -7.617 -10.766 1 86.12 62 CYS B N 1
ATOM 1771 C CA . CYS B 1 62 ? -10.055 -6.977 -9.656 1 86.12 62 CYS B CA 1
ATOM 1772 C C . CYS B 1 62 ? -9.156 -5.844 -10.148 1 86.12 62 CYS B C 1
ATOM 1774 O O . CYS B 1 62 ? -8.141 -6.086 -10.797 1 86.12 62 CYS B O 1
ATOM 1776 N N . PRO B 1 63 ? -9.406 -4.574 -9.836 1 84.19 63 PRO B N 1
ATOM 1777 C CA . PRO B 1 63 ? -8.617 -3.439 -10.32 1 84.19 63 PRO B CA 1
ATOM 1778 C C . PRO B 1 63 ? -7.164 -3.48 -9.844 1 84.19 63 PRO B C 1
ATOM 1780 O O . PRO B 1 63 ? -6.246 -3.271 -10.641 1 84.19 63 PRO B O 1
ATOM 1783 N N . PRO B 1 64 ? -6.949 -3.73 -8.516 1 85.88 64 PRO B N 1
ATOM 1784 C CA . PRO B 1 64 ? -5.543 -3.83 -8.109 1 85.88 64 PRO B CA 1
ATOM 1785 C C . PRO B 1 64 ? -4.797 -4.938 -8.852 1 85.88 64 PRO B C 1
ATOM 1787 O O . PRO B 1 64 ? -3.594 -4.816 -9.094 1 85.88 64 PRO B O 1
ATOM 1790 N N . CYS B 1 65 ? -5.457 -6.012 -9.148 1 91.56 65 CYS B N 1
ATOM 1791 C CA . CYS B 1 65 ? -4.848 -7.062 -9.961 1 91.56 65 CYS B CA 1
ATOM 1792 C C . CYS B 1 65 ? -4.383 -6.516 -11.305 1 91.56 65 CYS B C 1
ATOM 1794 O O . CYS B 1 65 ? -3.283 -6.832 -11.758 1 91.56 65 CYS B O 1
ATOM 1796 N N . ARG B 1 66 ? -5.234 -5.781 -11.898 1 90.06 66 ARG B N 1
ATOM 1797 C CA . ARG B 1 66 ? -4.895 -5.18 -13.188 1 90.06 66 ARG B CA 1
ATOM 1798 C C . ARG B 1 66 ? -3.709 -4.234 -13.055 1 90.06 66 ARG B C 1
ATOM 1800 O O . ARG B 1 66 ? -2.855 -4.172 -13.945 1 90.06 66 ARG B O 1
ATOM 1807 N N . ALA B 1 67 ? -3.643 -3.521 -12 1 84.44 67 ALA B N 1
ATOM 1808 C CA . ALA B 1 67 ? -2.592 -2.533 -11.766 1 84.44 67 ALA B CA 1
ATOM 1809 C C . ALA B 1 67 ? -1.234 -3.207 -11.586 1 84.44 67 ALA B C 1
ATOM 1811 O O . ALA B 1 67 ? -0.211 -2.678 -12.023 1 84.44 67 ALA B O 1
ATOM 1812 N N . ILE B 1 68 ? -1.228 -4.363 -10.961 1 91.44 68 ILE B N 1
ATOM 1813 C CA . ILE B 1 68 ? 0.04 -4.98 -10.586 1 91.44 68 ILE B CA 1
ATOM 1814 C C . ILE B 1 68 ? 0.492 -5.945 -11.68 1 91.44 68 ILE B C 1
ATOM 1816 O O . ILE B 1 68 ? 1.653 -6.359 -11.711 1 91.44 68 ILE B O 1
ATOM 1820 N N . ALA B 1 69 ? -0.36 -6.262 -12.602 1 93.81 69 ALA B N 1
ATOM 1821 C CA . ALA B 1 69 ? -0.086 -7.266 -13.625 1 93.81 69 ALA B CA 1
ATOM 1822 C C . ALA B 1 69 ? 1.14 -6.887 -14.453 1 93.81 69 ALA B C 1
ATOM 1824 O O . ALA B 1 69 ? 2.023 -7.719 -14.68 1 93.81 69 ALA B O 1
ATOM 1825 N N . PRO B 1 70 ? 1.218 -5.629 -14.898 1 92.31 70 PRO B N 1
ATOM 1826 C CA . PRO B 1 70 ? 2.396 -5.281 -15.695 1 92.31 70 PRO B CA 1
ATOM 1827 C C . PRO B 1 70 ? 3.699 -5.418 -14.914 1 92.31 70 PRO B C 1
ATOM 1829 O O . PRO B 1 70 ? 4.73 -5.781 -15.477 1 92.31 70 PRO B O 1
ATOM 1832 N N . ILE B 1 71 ? 3.645 -5.129 -13.68 1 92.38 71 ILE B N 1
ATOM 1833 C CA . ILE B 1 71 ? 4.824 -5.242 -12.828 1 92.38 71 ILE B CA 1
ATOM 1834 C C . ILE B 1 71 ? 5.227 -6.711 -12.695 1 92.38 71 ILE B C 1
ATOM 1836 O O . ILE B 1 71 ? 6.406 -7.051 -12.812 1 92.38 71 ILE B O 1
ATOM 1840 N N . PHE B 1 72 ? 4.254 -7.543 -12.469 1 96.38 72 PHE B N 1
ATOM 1841 C CA . PHE B 1 72 ? 4.5 -8.977 -12.367 1 96.38 72 PHE B CA 1
ATOM 1842 C C . PHE B 1 72 ? 5.129 -9.508 -13.648 1 96.38 72 PHE B C 1
ATOM 1844 O O . PHE B 1 72 ? 6.078 -10.289 -13.602 1 96.38 72 PHE B O 1
ATOM 1851 N N . SER B 1 73 ? 4.621 -8.992 -14.758 1 95.69 73 SER B N 1
ATOM 1852 C CA . SER B 1 73 ? 5.16 -9.375 -16.062 1 95.69 73 SER B CA 1
ATOM 1853 C C . SER B 1 73 ? 6.605 -8.922 -16.219 1 95.69 73 SER B C 1
ATOM 1855 O O . SER B 1 73 ? 7.453 -9.672 -16.688 1 95.69 73 SER B O 1
ATOM 1857 N N . GLU B 1 74 ? 6.84 -7.785 -15.844 1 94.94 74 GLU B N 1
ATOM 1858 C CA . GLU B 1 74 ? 8.195 -7.254 -15.922 1 94.94 74 GLU B CA 1
ATOM 1859 C C . GLU B 1 74 ? 9.156 -8.07 -15.062 1 94.94 74 GLU B C 1
ATOM 1861 O O . GLU B 1 74 ? 10.281 -8.359 -15.477 1 94.94 74 GLU B O 1
ATOM 1866 N N . LEU B 1 75 ? 8.727 -8.391 -13.883 1 95.56 75 LEU B N 1
ATOM 1867 C CA . LEU B 1 75 ? 9.555 -9.195 -12.992 1 95.56 75 LEU B CA 1
ATOM 1868 C C . LEU B 1 75 ? 9.844 -10.562 -13.617 1 95.56 75 LEU B C 1
ATOM 1870 O O . LEU B 1 75 ? 10.969 -11.055 -13.531 1 95.56 75 LEU B O 1
ATOM 1874 N N . ALA B 1 76 ? 8.867 -11.141 -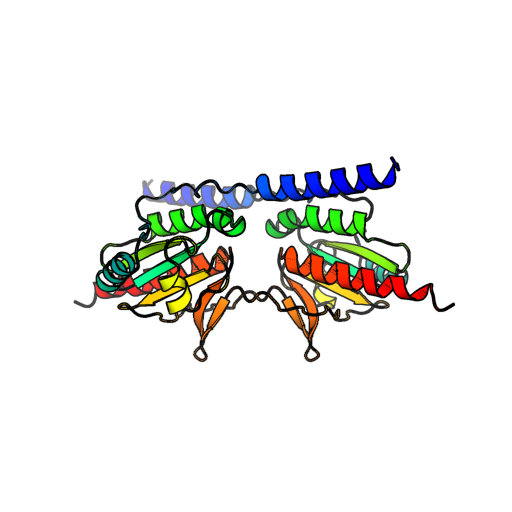14.188 1 96.94 76 ALA B N 1
ATOM 1875 C CA . ALA B 1 76 ? 9.055 -12.422 -14.867 1 96.94 76 ALA B CA 1
ATOM 1876 C C . ALA B 1 76 ? 10.078 -12.297 -15.992 1 96.94 76 ALA B C 1
ATOM 1878 O O . ALA B 1 76 ? 10.977 -13.125 -16.125 1 96.94 76 ALA B O 1
ATOM 1879 N N . ASP B 1 77 ? 9.938 -11.312 -16.812 1 96.38 77 ASP B N 1
ATOM 1880 C CA . ASP B 1 77 ? 10.844 -11.102 -17.938 1 96.38 77 ASP B CA 1
ATOM 1881 C C . ASP B 1 77 ? 12.281 -10.945 -17.453 1 96.38 77 ASP B C 1
ATOM 1883 O O . ASP B 1 77 ? 13.211 -11.43 -18.109 1 96.38 77 ASP B O 1
ATOM 1887 N N . LYS B 1 78 ? 12.438 -10.375 -16.359 1 95.75 78 LYS B N 1
ATOM 1888 C CA . LYS B 1 78 ? 13.773 -10.047 -15.867 1 95.75 78 LYS B CA 1
ATOM 1889 C C . LYS B 1 78 ? 14.391 -11.227 -15.125 1 95.75 78 LYS B C 1
ATOM 1891 O O . LYS B 1 78 ? 15.602 -11.43 -15.156 1 95.75 78 LYS B O 1
ATOM 1896 N N . HIS B 1 79 ? 13.539 -12.031 -14.453 1 96.44 79 HIS B N 1
ATOM 1897 C CA . HIS B 1 79 ? 14.148 -12.914 -13.461 1 96.44 79 HIS B CA 1
ATOM 1898 C C . HIS B 1 79 ? 13.82 -14.375 -13.742 1 96.44 79 HIS B C 1
ATOM 1900 O O . HIS B 1 79 ? 14.453 -15.273 -13.18 1 96.44 79 HIS B O 1
ATOM 1906 N N . ALA B 1 80 ? 12.836 -14.602 -14.555 1 96.19 80 ALA B N 1
ATOM 1907 C CA . ALA B 1 80 ? 12.508 -15.992 -14.836 1 96.19 80 ALA B CA 1
ATOM 1908 C C . ALA B 1 80 ? 13.734 -16.75 -15.352 1 96.19 80 ALA B C 1
ATOM 1910 O O . ALA B 1 80 ? 14.508 -16.219 -16.141 1 96.19 80 ALA B O 1
ATOM 1911 N N . SER B 1 81 ? 13.906 -17.969 -14.859 1 95.56 81 SER B N 1
ATOM 1912 C CA . SER B 1 81 ? 14.992 -18.859 -15.234 1 95.56 81 SER B CA 1
ATOM 1913 C C . SER B 1 81 ? 14.555 -20.312 -15.156 1 95.56 81 SER B C 1
ATOM 1915 O O . SER B 1 81 ? 14.156 -20.797 -14.094 1 95.56 81 SER B O 1
ATOM 1917 N N . ASP B 1 82 ? 14.711 -20.969 -16.281 1 93.06 82 ASP B N 1
ATOM 1918 C CA . ASP B 1 82 ? 14.195 -22.344 -16.391 1 93.06 82 ASP B CA 1
ATOM 1919 C C . ASP B 1 82 ? 14.758 -23.234 -15.289 1 93.06 82 ASP B C 1
ATOM 1921 O O . ASP B 1 82 ? 15.969 -23.266 -15.07 1 93.06 82 ASP B O 1
ATOM 1925 N N . GLY B 1 83 ? 13.844 -23.875 -14.648 1 95.38 83 GLY B N 1
ATOM 1926 C CA . GLY B 1 83 ? 14.219 -24.797 -13.594 1 95.38 83 GLY B CA 1
ATOM 1927 C C . GLY B 1 83 ? 14.602 -24.109 -12.297 1 95.38 83 GLY B C 1
ATOM 1928 O O . GLY B 1 83 ? 14.828 -24.781 -11.281 1 95.38 83 GLY B O 1
ATOM 1929 N N . ARG B 1 84 ? 14.703 -22.938 -12.297 1 95.5 84 ARG B N 1
ATOM 1930 C CA . ARG B 1 84 ? 15.164 -22.203 -11.117 1 95.5 84 ARG B CA 1
ATOM 1931 C C . ARG B 1 84 ? 14.055 -21.328 -10.555 1 95.5 84 ARG B C 1
ATOM 1933 O O . ARG B 1 84 ? 13.484 -21.625 -9.5 1 95.5 84 ARG B O 1
ATOM 1940 N N . LEU B 1 85 ? 13.617 -20.297 -11.273 1 97.62 85 LEU B N 1
ATOM 1941 C CA . LEU B 1 85 ? 12.586 -19.359 -10.836 1 97.62 85 LEU B CA 1
ATOM 1942 C C . LEU B 1 85 ? 11.516 -19.188 -11.914 1 97.62 85 LEU B C 1
ATOM 1944 O O . LEU B 1 85 ? 11.805 -18.703 -13.008 1 97.62 85 LEU B O 1
ATOM 1948 N N . ALA B 1 86 ? 10.297 -19.609 -11.602 1 98.12 86 ALA B N 1
ATOM 1949 C CA . ALA B 1 86 ? 9.18 -19.5 -12.531 1 98.12 86 ALA B CA 1
ATOM 1950 C C . ALA B 1 86 ? 8.094 -18.578 -11.977 1 98.12 86 ALA B C 1
ATOM 1952 O O . ALA B 1 86 ? 8.039 -18.328 -10.766 1 98.12 86 ALA B O 1
ATOM 1953 N N . PHE B 1 87 ? 7.32 -17.984 -12.82 1 98.44 87 PHE B N 1
ATOM 1954 C CA . PHE B 1 87 ? 6.188 -17.125 -12.516 1 98.44 87 PHE B CA 1
ATOM 1955 C C . PHE B 1 87 ? 4.895 -17.719 -13.07 1 98.44 87 PHE B C 1
ATOM 1957 O O . PHE B 1 87 ? 4.84 -18.125 -14.234 1 98.44 87 PHE B O 1
ATOM 1964 N N . ALA B 1 88 ? 3.881 -17.828 -12.242 1 97.81 88 ALA B N 1
ATOM 1965 C CA . ALA B 1 88 ? 2.582 -18.344 -12.656 1 97.81 88 ALA B CA 1
ATOM 1966 C C . ALA B 1 88 ? 1.448 -17.453 -12.164 1 97.81 88 ALA B C 1
ATOM 1968 O O . ALA B 1 88 ? 1.622 -16.688 -11.219 1 97.81 88 ALA B O 1
ATOM 1969 N N . LYS B 1 89 ? 0.387 -17.484 -12.781 1 97.31 89 LYS B N 1
ATOM 1970 C CA . LYS B 1 89 ? -0.811 -16.781 -12.32 1 97.31 89 LYS B CA 1
ATOM 1971 C C . LYS B 1 89 ? -2.031 -17.703 -12.367 1 97.31 89 LYS B C 1
ATOM 1973 O O . LYS B 1 89 ? -2.17 -18.516 -13.289 1 97.31 89 LYS B O 1
ATOM 1978 N N . VAL B 1 90 ? -2.863 -17.641 -11.375 1 96.12 90 VAL B N 1
ATOM 1979 C CA . VAL B 1 90 ? -4.043 -18.469 -11.188 1 96.12 90 VAL B CA 1
A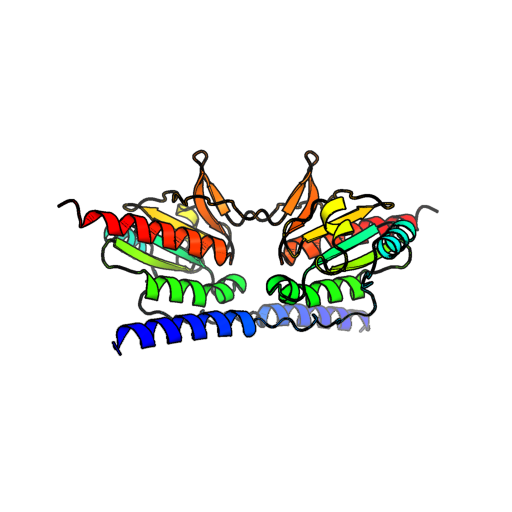TOM 1980 C C . VAL B 1 90 ? -5.281 -17.594 -11.008 1 96.12 90 VAL B C 1
ATOM 1982 O O . VAL B 1 90 ? -5.355 -16.797 -10.07 1 96.12 90 VAL B O 1
ATOM 1985 N N . ASN B 1 91 ? -6.164 -17.672 -11.922 1 95.06 91 ASN B N 1
ATOM 1986 C CA . ASN B 1 91 ? -7.453 -17.016 -11.742 1 95.06 91 ASN B CA 1
ATOM 1987 C C . ASN B 1 91 ? -8.328 -17.75 -10.742 1 95.06 91 ASN B C 1
ATOM 1989 O O . ASN B 1 91 ? -8.719 -18.906 -10.977 1 95.06 91 ASN B O 1
ATOM 1993 N N . VAL B 1 92 ? -8.695 -17.094 -9.688 1 93.19 92 VAL B N 1
ATOM 1994 C CA . VAL B 1 92 ? -9.352 -17.766 -8.57 1 93.19 92 VAL B CA 1
ATOM 1995 C C . VAL B 1 92 ? -10.781 -18.125 -8.961 1 93.19 92 VAL B C 1
ATOM 1997 O O . VAL B 1 92 ? -11.398 -19 -8.352 1 93.19 92 VAL B O 1
ATOM 2000 N N . ASP B 1 93 ? -11.328 -17.469 -10 1 91.12 93 ASP B N 1
ATOM 2001 C CA . ASP B 1 93 ? -12.68 -17.781 -10.461 1 91.12 93 ASP B CA 1
ATOM 2002 C C . ASP B 1 93 ? -12.695 -19.031 -11.328 1 91.12 93 ASP B C 1
ATOM 2004 O O . ASP B 1 93 ? -13.719 -19.719 -11.422 1 91.12 93 ASP B O 1
ATOM 2008 N N . HIS B 1 94 ? -11.594 -19.297 -11.977 1 90.06 94 HIS B N 1
ATOM 2009 C CA . HIS B 1 94 ? -11.539 -20.391 -12.945 1 90.06 94 HIS B CA 1
ATOM 2010 C C . HIS B 1 94 ? -10.961 -21.656 -12.305 1 90.06 94 HIS B C 1
ATOM 2012 O O . HIS B 1 94 ? -11.328 -22.766 -12.688 1 90.06 94 HIS B O 1
ATOM 2018 N N . VAL B 1 95 ? -9.992 -21.453 -11.414 1 88 95 VAL B N 1
ATOM 2019 C CA . VAL B 1 95 ? -9.352 -22.578 -10.742 1 88 95 VAL B CA 1
ATOM 2020 C C . VAL B 1 95 ? -9.562 -22.453 -9.234 1 88 95 VAL B C 1
ATOM 2022 O O . VAL B 1 95 ? -8.602 -22.328 -8.469 1 88 95 VAL B O 1
ATOM 2025 N N . ASN B 1 96 ? -10.711 -22.578 -8.742 1 83.44 96 ASN B N 1
ATOM 2026 C CA . ASN B 1 96 ? -11.133 -22.312 -7.371 1 83.44 96 ASN B CA 1
ATOM 2027 C C . ASN B 1 96 ? -10.469 -23.266 -6.383 1 83.44 96 ASN B C 1
ATOM 2029 O O . ASN B 1 96 ? -10.117 -22.875 -5.27 1 83.44 96 ASN B O 1
ATOM 2033 N N . ALA B 1 97 ? -10.297 -24.5 -6.832 1 85.31 97 ALA B N 1
ATOM 2034 C CA . ALA B 1 97 ? -9.727 -25.516 -5.953 1 85.31 97 ALA B CA 1
ATOM 2035 C C . ALA B 1 97 ? -8.352 -25.094 -5.441 1 85.31 97 ALA B C 1
ATOM 2037 O O . ALA B 1 97 ? -8 -25.359 -4.289 1 85.31 97 ALA B O 1
ATOM 2038 N N . VAL B 1 98 ? -7.629 -24.406 -6.277 1 88.31 98 VAL B N 1
ATOM 2039 C CA . VAL B 1 98 ? -6.266 -24.031 -5.914 1 88.31 98 VAL B CA 1
ATOM 2040 C C . VAL B 1 98 ? -6.293 -22.875 -4.91 1 88.31 98 VAL B C 1
ATOM 2042 O O . VAL B 1 98 ? -5.492 -22.844 -3.973 1 88.31 98 VAL B O 1
ATOM 2045 N N . ALA B 1 99 ? -7.219 -21.938 -5.066 1 88.5 99 ALA B N 1
ATOM 2046 C CA . ALA B 1 99 ? -7.336 -20.812 -4.137 1 88.5 99 ALA B CA 1
ATOM 2047 C C . ALA B 1 99 ? -7.652 -21.312 -2.725 1 88.5 99 ALA B C 1
ATOM 2049 O O . ALA B 1 99 ? -7.086 -20.812 -1.748 1 88.5 99 ALA B O 1
ATOM 2050 N N . GLY B 1 100 ? -8.57 -22.25 -2.645 1 88.06 100 GLY B N 1
ATOM 2051 C CA . GLY B 1 100 ? -8.898 -22.844 -1.358 1 88.06 100 GLY B CA 1
ATOM 2052 C C . GLY B 1 100 ? -7.734 -23.609 -0.753 1 88.06 100 GLY B C 1
ATOM 2053 O O . GLY B 1 100 ? -7.48 -23.516 0.45 1 88.06 100 GLY B O 1
ATOM 2054 N N . ARG B 1 101 ? -6.957 -24.328 -1.569 1 90.88 101 ARG B N 1
ATOM 2055 C CA . ARG B 1 101 ? -5.836 -25.156 -1.127 1 90.88 101 ARG B CA 1
ATOM 2056 C C . ARG B 1 101 ? -4.781 -24.297 -0.424 1 90.88 101 ARG B C 1
ATOM 2058 O O . ARG B 1 101 ? -4.168 -24.75 0.549 1 90.88 101 ARG B O 1
ATOM 2065 N N . TYR B 1 102 ? -4.664 -23.125 -0.894 1 92.12 102 TYR B N 1
ATOM 2066 C CA . TYR B 1 102 ? -3.598 -22.297 -0.349 1 92.12 102 TYR B CA 1
ATOM 2067 C C . TYR B 1 102 ? -4.168 -21.156 0.474 1 92.12 102 TYR B C 1
ATOM 2069 O O . TYR B 1 102 ? -3.467 -20.172 0.765 1 92.12 102 TYR B O 1
ATOM 2077 N N . SER B 1 103 ? -5.453 -21.172 0.774 1 88.56 103 SER B N 1
ATOM 2078 C CA . SER B 1 103 ? -6.125 -20.266 1.691 1 88.56 103 SER B CA 1
ATOM 2079 C C . SER B 1 103 ? -6.027 -18.812 1.206 1 88.56 103 SER B C 1
ATOM 2081 O O . SER B 1 103 ? -5.707 -17.922 1.982 1 88.56 103 SER B O 1
ATOM 2083 N N . VAL B 1 104 ? -6.242 -18.672 -0.081 1 90.31 104 VAL B N 1
ATOM 2084 C CA . VAL B 1 104 ? -6.281 -17.328 -0.669 1 90.31 104 VAL B CA 1
ATOM 2085 C C . VAL B 1 104 ? -7.684 -16.75 -0.53 1 90.31 104 VAL B C 1
ATOM 2087 O O . VAL B 1 104 ? -8.656 -17.328 -1.012 1 90.31 104 VAL B O 1
ATOM 2090 N N . THR B 1 105 ? -7.734 -15.602 0.177 1 82.81 105 THR B N 1
ATOM 2091 C CA . THR B 1 105 ? -9.047 -15.031 0.459 1 82.81 105 THR B CA 1
ATOM 2092 C C . THR B 1 105 ? -9.172 -13.633 -0.145 1 82.81 105 THR B C 1
ATOM 2094 O O . THR B 1 105 ? -10.242 -13.023 -0.093 1 82.81 105 THR B O 1
ATOM 2097 N N . ALA B 1 106 ? -8.117 -13.078 -0.709 1 83.12 106 ALA B N 1
ATOM 2098 C CA . ALA B 1 106 ? -8.102 -11.758 -1.339 1 83.12 106 ALA B CA 1
ATOM 2099 C C . ALA B 1 106 ? -7.191 -11.742 -2.561 1 83.12 106 ALA B C 1
ATOM 2101 O O . ALA B 1 106 ? -6.285 -12.57 -2.678 1 83.12 106 ALA B O 1
ATOM 2102 N N . MET B 1 107 ? -7.5 -10.75 -3.516 1 89.25 107 MET B N 1
ATOM 2103 C CA . MET B 1 107 ? -6.695 -10.648 -4.727 1 89.25 107 MET B CA 1
ATOM 2104 C C . MET B 1 107 ? -6.188 -9.219 -4.922 1 89.25 107 MET B C 1
ATOM 2106 O O . MET B 1 107 ? -6.867 -8.258 -4.555 1 89.25 107 MET B O 1
ATOM 2110 N N . PRO B 1 108 ? -5.145 -9.109 -5.426 1 93.56 108 PRO B N 1
ATOM 2111 C CA . PRO B 1 108 ? -4.195 -10.195 -5.676 1 93.56 108 PRO B CA 1
ATOM 2112 C C . PRO B 1 108 ? -3.5 -10.68 -4.402 1 93.56 108 PRO B C 1
ATOM 2114 O O . PRO B 1 108 ? -3.355 -9.914 -3.447 1 93.56 108 PRO B O 1
ATOM 2117 N N . THR B 1 109 ? -3.156 -11.914 -4.336 1 93.44 109 THR B N 1
ATOM 2118 C CA . THR B 1 109 ? -2.252 -12.5 -3.348 1 93.44 109 THR B CA 1
ATOM 2119 C C . THR B 1 109 ? -1.112 -13.25 -4.031 1 93.44 109 THR B C 1
ATOM 2121 O O . THR B 1 109 ? -1.348 -14.055 -4.934 1 93.44 109 THR B O 1
ATOM 2124 N N . PHE B 1 110 ? 0.084 -12.891 -3.697 1 96.44 110 PHE B N 1
ATOM 2125 C CA . PHE B 1 110 ? 1.265 -13.594 -4.191 1 96.44 110 PHE B CA 1
ATOM 2126 C C . PHE B 1 110 ? 1.775 -14.586 -3.158 1 96.44 110 PHE B C 1
ATOM 2128 O O . PHE B 1 110 ? 2.041 -14.219 -2.012 1 96.44 110 PHE B O 1
ATOM 2135 N N . VAL B 1 111 ? 1.837 -15.828 -3.568 1 96.31 111 VAL B N 1
ATOM 2136 C CA . VAL B 1 111 ? 2.383 -16.891 -2.73 1 96.31 111 VAL B CA 1
ATOM 2137 C C . VAL B 1 111 ? 3.721 -17.359 -3.297 1 96.31 111 VAL B C 1
ATOM 2139 O O . VAL B 1 111 ? 3.879 -17.484 -4.516 1 96.31 111 VAL B O 1
ATOM 2142 N N . PHE B 1 112 ? 4.613 -17.641 -2.434 1 96.81 112 PHE B N 1
ATOM 2143 C CA . PHE 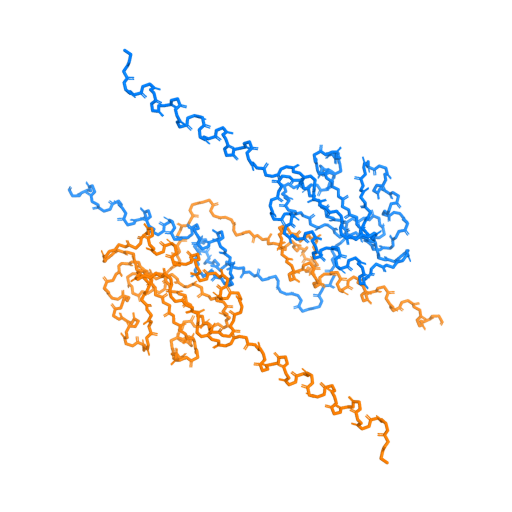B 1 112 ? 5.965 -18.031 -2.816 1 96.81 112 PHE B CA 1
ATOM 2144 C C . PHE B 1 112 ? 6.223 -19.5 -2.488 1 96.81 112 PHE B C 1
ATOM 2146 O O . PHE B 1 112 ? 5.941 -19.938 -1.375 1 96.81 112 PHE B O 1
ATOM 2153 N N . PHE B 1 113 ? 6.703 -20.172 -3.529 1 96.31 113 PHE B N 1
ATOM 2154 C CA . PHE B 1 113 ? 6.926 -21.609 -3.393 1 96.31 113 PHE B CA 1
ATOM 2155 C C . PHE B 1 113 ? 8.406 -21.953 -3.543 1 96.31 113 PHE B C 1
ATOM 2157 O O . PHE B 1 113 ? 9.117 -21.312 -4.32 1 96.31 113 PHE B O 1
ATOM 2164 N N . GLN B 1 114 ? 8.836 -22.953 -2.811 1 95 114 GLN B N 1
ATOM 2165 C CA . GLN B 1 114 ? 10.148 -23.594 -2.926 1 95 114 GLN B CA 1
ATOM 2166 C C . GLN B 1 114 ? 10.023 -25.109 -2.914 1 95 114 GLN B C 1
ATOM 2168 O O . GLN B 1 114 ? 9.391 -25.688 -2.021 1 95 114 GLN B O 1
ATOM 2173 N N . ASN B 1 115 ? 10.539 -25.688 -3.977 1 95.62 115 ASN B N 1
ATOM 2174 C CA . ASN B 1 115 ? 10.508 -27.141 -4.105 1 95.62 115 ASN B CA 1
ATOM 2175 C C . ASN B 1 115 ? 9.086 -27.672 -3.998 1 95.62 115 ASN B C 1
ATOM 2177 O O . ASN B 1 115 ? 8.828 -28.625 -3.254 1 95.62 115 ASN B O 1
ATOM 2181 N N . GLY B 1 116 ? 8.188 -26.984 -4.57 1 95.19 116 GLY B N 1
ATOM 2182 C CA . GLY B 1 116 ? 6.832 -27.469 -4.766 1 95.19 116 GLY B CA 1
ATOM 2183 C C . GLY B 1 116 ? 5.91 -27.156 -3.604 1 95.19 116 GLY B C 1
ATOM 2184 O O . GLY B 1 116 ? 4.715 -27.453 -3.654 1 95.19 116 GLY B O 1
ATOM 2185 N N . LYS B 1 117 ? 6.434 -26.516 -2.529 1 93.88 117 LYS B N 1
ATOM 2186 C CA . LYS B 1 117 ? 5.633 -26.188 -1.353 1 93.88 117 LYS B CA 1
ATOM 2187 C C . LYS B 1 117 ? 5.711 -24.703 -1.025 1 93.88 117 LYS B C 1
ATOM 2189 O O . LYS B 1 117 ? 6.738 -24.062 -1.27 1 93.88 117 LYS B O 1
ATOM 2194 N N . PRO B 1 118 ? 4.555 -24.188 -0.448 1 94.56 118 PRO B N 1
ATOM 2195 C CA . PRO B 1 118 ? 4.652 -22.797 0.013 1 94.56 118 PRO B CA 1
ATOM 2196 C C . PRO B 1 118 ? 5.738 -22.609 1.069 1 94.56 118 PRO B C 1
ATOM 2198 O O . PRO B 1 118 ? 5.832 -23.391 2.018 1 94.56 118 PRO B O 1
ATOM 2201 N N . GLN B 1 119 ? 6.629 -21.688 0.807 1 92.62 119 GLN B N 1
ATOM 2202 C CA . GLN B 1 119 ? 7.711 -21.406 1.743 1 92.62 119 GLN B CA 1
ATOM 2203 C C . GLN B 1 119 ? 8.008 -19.906 1.806 1 92.62 119 GLN B C 1
ATOM 2205 O O . GLN B 1 119 ? 8.031 -19.234 0.775 1 92.62 119 GLN B O 1
ATOM 2210 N N . GLY B 1 120 ? 8.188 -19.406 3.029 1 92.69 120 GLY B N 1
ATOM 2211 C CA . GLY B 1 120 ? 8.578 -18.016 3.195 1 92.69 120 GLY B CA 1
ATOM 2212 C C . GLY B 1 120 ? 9.93 -17.703 2.584 1 92.69 120 GLY B C 1
ATOM 2213 O O . GLY B 1 120 ? 10.805 -18.578 2.52 1 92.69 120 GLY B O 1
ATOM 2214 N N . VAL B 1 121 ? 10.078 -16.5 2.189 1 93.81 121 VAL B N 1
ATOM 2215 C CA . VAL B 1 121 ? 11.312 -16.031 1.567 1 93.81 121 VAL B CA 1
ATOM 2216 C C . VAL B 1 121 ? 12.062 -15.109 2.531 1 93.81 121 VAL B C 1
ATOM 2218 O O . VAL B 1 121 ? 11.469 -14.203 3.123 1 93.81 121 VAL B O 1
ATOM 2221 N N . ASN B 1 122 ? 13.32 -15.422 2.709 1 91 122 ASN B N 1
ATOM 2222 C CA . ASN B 1 122 ? 14.164 -14.523 3.494 1 91 122 ASN B CA 1
ATOM 2223 C C . ASN B 1 122 ? 14.578 -13.297 2.688 1 91 122 ASN B C 1
ATOM 2225 O O . ASN B 1 122 ? 15.297 -13.422 1.691 1 91 122 ASN B O 1
ATOM 2229 N N . VAL B 1 123 ? 14.016 -12.242 3.02 1 90.38 123 VAL B N 1
ATOM 2230 C CA . VAL B 1 123 ? 14.391 -10.984 2.381 1 90.38 123 VAL B CA 1
ATOM 2231 C C . VAL B 1 123 ? 15.227 -10.141 3.344 1 90.38 123 VAL B C 1
ATOM 2233 O O . VAL B 1 123 ? 14.695 -9.578 4.305 1 90.38 123 VAL B O 1
ATOM 2236 N N . GLU B 1 124 ? 16.516 -10.062 3.1 1 85.56 124 GLU B N 1
ATOM 2237 C CA . GLU B 1 124 ? 17.422 -9.336 3.984 1 85.56 124 GLU B CA 1
ATOM 2238 C C . GLU B 1 124 ? 16.984 -7.883 4.148 1 85.56 124 GLU B C 1
ATOM 2240 O O . GLU B 1 124 ? 16.75 -7.184 3.162 1 85.56 124 GLU B O 1
ATOM 2245 N N . GLY B 1 125 ? 16.891 -7.52 5.438 1 79.5 125 GLY B N 1
ATOM 2246 C CA . GLY B 1 125 ? 16.578 -6.133 5.746 1 79.5 125 GLY B CA 1
ATOM 2247 C C . GLY B 1 125 ? 15.141 -5.762 5.434 1 79.5 125 GLY B C 1
ATOM 2248 O O . GLY B 1 125 ? 14.805 -4.578 5.352 1 79.5 125 GLY B O 1
ATOM 2249 N N . PHE B 1 126 ? 14.352 -6.863 5.203 1 80.25 126 PHE B N 1
ATOM 2250 C CA . PHE B 1 126 ? 12.977 -6.562 4.828 1 80.25 126 PHE B CA 1
ATOM 2251 C C . PHE B 1 126 ? 12.172 -6.09 6.039 1 80.25 126 PHE B C 1
ATOM 2253 O O . PHE B 1 126 ? 12.148 -6.766 7.07 1 80.25 126 PHE B O 1
ATOM 2260 N N . THR B 1 127 ? 11.57 -4.883 6 1 68.62 127 THR B N 1
ATOM 2261 C CA . THR B 1 127 ? 10.586 -4.375 6.949 1 68.62 127 THR B CA 1
ATOM 2262 C C . THR B 1 127 ? 9.273 -4.059 6.246 1 68.62 127 THR B C 1
ATOM 2264 O O . THR B 1 127 ? 9.227 -3.213 5.348 1 68.62 127 THR B O 1
ATOM 2267 N N . PRO B 1 128 ? 8.289 -4.949 6.578 1 66.81 128 PRO B N 1
ATOM 2268 C CA . PRO B 1 128 ? 7.016 -4.625 5.93 1 66.81 128 PRO B CA 1
ATOM 2269 C C . PRO B 1 128 ? 6.586 -3.178 6.16 1 66.81 128 PRO B C 1
ATOM 2271 O O . PRO B 1 128 ? 6.785 -2.637 7.25 1 66.81 128 PRO B O 1
ATOM 2274 N N . LYS B 1 129 ? 6.484 -2.574 5.078 1 61.19 129 LYS B N 1
ATOM 2275 C CA . LYS B 1 129 ? 6.031 -1.195 5.238 1 61.19 129 LYS B CA 1
ATOM 2276 C C . LYS B 1 129 ? 4.66 -1.142 5.906 1 61.19 129 LYS B C 1
ATOM 2278 O O . LYS B 1 129 ? 3.729 -1.826 5.477 1 61.19 129 LYS B O 1
ATOM 2283 N N . GLN B 1 130 ? 4.734 -0.91 7.168 1 67.81 130 GLN B N 1
ATOM 2284 C CA . GLN B 1 130 ? 3.486 -0.657 7.879 1 67.81 130 GLN B CA 1
ATOM 2285 C C . GLN B 1 130 ? 2.92 0.716 7.527 1 67.81 130 GLN B C 1
ATOM 2287 O O . GLN B 1 130 ? 3.51 1.743 7.871 1 67.81 130 GLN B O 1
ATOM 2292 N N . THR B 1 131 ? 1.863 0.585 6.672 1 75.75 131 THR B N 1
ATOM 2293 C CA . THR B 1 131 ? 1.317 1.877 6.273 1 75.75 131 THR B CA 1
ATOM 2294 C C . THR B 1 131 ? 0.52 2.504 7.414 1 75.75 131 THR B C 1
ATOM 2296 O O . THR B 1 131 ? 0.431 3.729 7.516 1 75.75 131 THR B O 1
ATOM 2299 N N . VAL B 1 132 ? 0.062 1.643 8.297 1 84.44 132 VAL B N 1
ATOM 2300 C CA . VAL B 1 132 ? -0.725 2.184 9.398 1 84.44 132 VAL B CA 1
ATOM 2301 C C . VAL B 1 132 ? -0.006 1.925 10.727 1 84.44 132 VAL B C 1
ATOM 2303 O O . VAL B 1 132 ? 0.433 0.804 10.992 1 84.44 132 VAL B O 1
ATOM 2306 N N . VAL B 1 133 ? 0.238 2.936 11.477 1 82.69 133 VAL B N 1
ATOM 2307 C CA . VAL B 1 133 ? 0.778 2.84 12.828 1 82.69 133 VAL B CA 1
ATOM 2308 C C . VAL B 1 133 ? -0.361 2.875 13.844 1 82.69 133 VAL B C 1
ATOM 2310 O O . VAL B 1 133 ? -1.14 3.832 13.875 1 82.69 133 VAL B O 1
ATOM 2313 N N . MET B 1 134 ? -0.374 1.816 14.57 1 84.69 134 MET B N 1
ATOM 2314 C CA . MET B 1 134 ? -1.456 1.688 15.539 1 84.69 134 MET B CA 1
ATOM 2315 C C . MET B 1 134 ? -0.934 1.865 16.969 1 84.69 134 MET B C 1
ATOM 2317 O O . MET B 1 134 ? 0.208 1.506 17.266 1 84.69 134 MET B O 1
ATOM 2321 N N . SER B 1 135 ? -1.789 2.473 17.812 1 83.5 135 SER B N 1
ATOM 2322 C CA . SER B 1 135 ? -1.483 2.518 19.234 1 83.5 135 SER B CA 1
ATOM 2323 C C . SER B 1 135 ? -1.748 1.171 19.906 1 83.5 135 SER B C 1
ATOM 2325 O O . SER B 1 135 ? -2.283 0.256 19.281 1 83.5 135 SER B O 1
ATOM 2327 N N . SER B 1 136 ? -1.293 1.075 21.156 1 82.19 136 SER B N 1
ATOM 2328 C CA . SER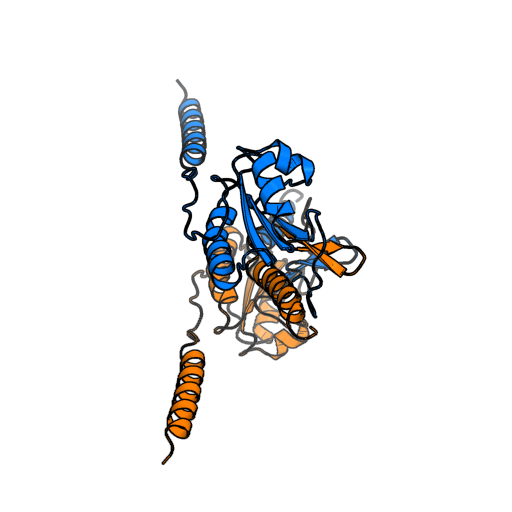 B 1 136 ? -1.513 -0.141 21.938 1 82.19 136 SER B CA 1
ATOM 2329 C C . SER B 1 136 ? -3 -0.395 22.156 1 82.19 136 SER B C 1
ATOM 2331 O O . SER B 1 136 ? -3.412 -1.532 22.391 1 82.19 136 SER B O 1
ATOM 2333 N N . GLU B 1 137 ? -3.83 0.605 22.047 1 84.5 137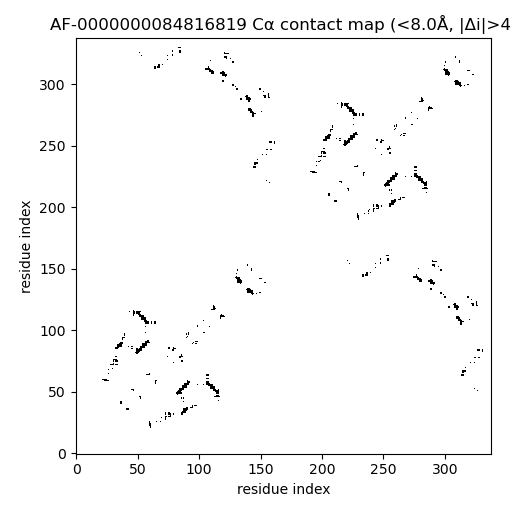 GLU B N 1
ATOM 2334 C CA . GLU B 1 137 ? -5.27 0.509 22.281 1 84.5 137 GLU B CA 1
ATOM 2335 C C . GLU B 1 137 ? -6.02 0.257 20.969 1 84.5 137 GLU B C 1
ATOM 2337 O O . GLU B 1 137 ? -7.254 0.241 20.953 1 84.5 137 GLU B O 1
ATOM 2342 N N . GLY B 1 138 ? -5.285 0.153 19.859 1 83.44 138 GLY B N 1
ATOM 2343 C CA . GLY B 1 138 ? -5.922 -0.158 18.594 1 83.44 138 GLY B CA 1
ATOM 2344 C C . GLY B 1 138 ? -6.379 1.075 17.844 1 83.44 138 GLY B C 1
ATOM 2345 O O . GLY B 1 138 ? -7.219 0.983 16.938 1 83.44 138 GLY B O 1
ATOM 2346 N N . LEU B 1 139 ? -5.828 2.207 18.156 1 89.62 139 LEU B N 1
ATOM 2347 C CA . LEU B 1 139 ? -6.156 3.453 17.469 1 89.62 139 LEU B CA 1
ATOM 2348 C C . LEU B 1 139 ? -5.152 3.746 16.359 1 89.62 139 LEU B C 1
ATOM 2350 O O . LEU B 1 139 ? -3.965 3.438 16.5 1 89.62 139 LEU B O 1
ATOM 2354 N N . VAL B 1 140 ? -5.621 4.277 15.312 1 90.88 140 VAL B N 1
ATOM 2355 C CA . VAL B 1 140 ? -4.73 4.625 14.219 1 90.88 140 VAL B CA 1
ATOM 2356 C C . VAL B 1 140 ? -4.027 5.949 14.523 1 90.88 140 VAL B C 1
ATOM 2358 O O . VAL B 1 140 ? -4.656 7.008 14.523 1 90.88 140 VAL B O 1
ATOM 2361 N N . GLU B 1 141 ? -2.754 5.859 14.664 1 89.69 141 GLU B N 1
ATOM 2362 C CA . GLU B 1 141 ? -1.995 7.047 15.047 1 89.69 141 GLU B CA 1
ATOM 2363 C C . GLU B 1 141 ? -1.462 7.781 13.82 1 89.69 141 GLU B C 1
ATOM 2365 O O . GLU B 1 141 ? -1.427 9.016 13.797 1 89.69 141 GLU B O 1
ATOM 2370 N N . ARG B 1 142 ? -1.003 6.996 12.859 1 90.44 142 ARG B N 1
ATOM 2371 C CA . ARG B 1 142 ? -0.408 7.551 11.648 1 90.44 142 ARG B CA 1
ATOM 2372 C C . ARG B 1 142 ? -0.707 6.676 10.438 1 90.44 142 ARG B C 1
ATOM 2374 O O . ARG B 1 142 ? -0.936 5.473 10.578 1 90.44 142 ARG B O 1
ATOM 2381 N N . VAL B 1 143 ? -0.868 7.309 9.352 1 89.75 143 VAL B N 1
ATOM 2382 C CA . VAL B 1 143 ? -0.848 6.625 8.062 1 89.75 143 VAL B CA 1
ATOM 2383 C C . VAL B 1 143 ? 0.381 7.059 7.27 1 89.75 143 VAL B C 1
ATOM 2385 O O . VAL B 1 143 ? 0.556 8.242 6.98 1 89.75 143 VAL B O 1
ATOM 2388 N N . ARG B 1 144 ? 1.238 6.102 7.047 1 86.25 144 ARG B N 1
ATOM 2389 C CA . ARG B 1 144 ? 2.457 6.371 6.293 1 86.25 144 ARG B CA 1
ATOM 2390 C C . ARG B 1 144 ? 2.301 5.949 4.832 1 86.25 144 ARG B C 1
ATOM 2392 O O . ARG B 1 144 ? 1.679 4.926 4.543 1 86.25 144 ARG B O 1
ATOM 2399 N N . GLY B 1 145 ? 2.887 6.766 3.955 1 84.06 145 GLY B N 1
ATOM 2400 C CA . GLY B 1 145 ? 2.836 6.441 2.537 1 84.06 145 GLY B CA 1
ATOM 2401 C C . GLY B 1 145 ? 1.524 6.828 1.883 1 84.06 145 GLY B C 1
ATOM 2402 O O . GLY B 1 145 ? 0.673 7.461 2.512 1 84.06 145 GLY B O 1
ATOM 2403 N N . ALA B 1 146 ? 1.385 6.531 0.649 1 82.19 146 ALA B N 1
ATOM 2404 C CA . ALA B 1 146 ? 0.203 6.879 -0.135 1 82.19 146 ALA B CA 1
ATOM 2405 C C . ALA B 1 146 ? -0.852 5.781 -0.055 1 82.19 146 ALA B C 1
ATOM 2407 O O . ALA B 1 146 ? -1.317 5.281 -1.083 1 82.19 146 ALA B O 1
ATOM 2408 N N . ASP B 1 147 ? -1.26 5.5 1.202 1 82.56 147 ASP B N 1
ATOM 2409 C CA . ASP B 1 147 ? -2.309 4.512 1.444 1 82.56 147 ASP B CA 1
ATOM 2410 C C . ASP B 1 147 ? -3.688 5.164 1.439 1 82.56 147 ASP B C 1
ATOM 2412 O O . ASP B 1 147 ? -4.191 5.574 2.488 1 82.56 147 ASP B O 1
ATOM 2416 N N . ARG B 1 148 ? -4.262 5.16 0.265 1 86.06 148 ARG B N 1
ATOM 2417 C CA . ARG B 1 148 ? -5.531 5.848 0.051 1 86.06 148 ARG B CA 1
ATOM 2418 C C . ARG B 1 148 ? -6.633 5.25 0.919 1 86.06 148 ARG B C 1
ATOM 2420 O O . ARG B 1 148 ? -7.391 5.98 1.559 1 86.06 148 ARG B O 1
ATOM 2427 N N . ALA B 1 149 ? -6.68 3.977 0.925 1 82.38 149 ALA B N 1
ATOM 2428 C CA . ALA B 1 149 ? -7.77 3.293 1.621 1 82.38 149 ALA B CA 1
ATOM 2429 C C . ALA B 1 149 ? -7.738 3.594 3.117 1 82.38 149 ALA B C 1
ATOM 2431 O O . ALA B 1 149 ? -8.766 3.941 3.707 1 82.38 149 ALA B O 1
ATOM 2432 N N . SER B 1 150 ? -6.559 3.479 3.756 1 87.69 150 SER B N 1
ATOM 2433 C CA . SER B 1 150 ? -6.441 3.75 5.184 1 87.69 150 SER B CA 1
ATOM 2434 C C . SER B 1 150 ? -6.727 5.215 5.496 1 87.69 150 SER B C 1
ATOM 2436 O O . SER B 1 150 ? -7.422 5.527 6.465 1 87.69 150 SER B O 1
ATOM 2438 N N . LEU B 1 151 ? -6.203 6.117 4.68 1 92.38 151 LEU B N 1
ATOM 2439 C CA . LEU B 1 151 ? -6.422 7.543 4.895 1 92.38 151 LEU B CA 1
ATOM 2440 C C . LEU B 1 151 ? -7.906 7.879 4.832 1 92.38 151 LEU B C 1
ATOM 2442 O O . LEU B 1 151 ? -8.422 8.586 5.699 1 92.38 151 LEU B O 1
ATOM 2446 N N . GLN B 1 152 ? -8.578 7.348 3.854 1 92.31 152 GLN B N 1
ATOM 2447 C CA . GLN B 1 152 ? -10.008 7.586 3.695 1 92.31 152 GLN B CA 1
ATOM 2448 C C . GLN B 1 152 ? -10.789 7.051 4.887 1 92.31 152 GLN B C 1
ATOM 2450 O O . GLN B 1 152 ? -11.695 7.715 5.391 1 92.31 152 GLN B O 1
ATOM 2455 N N . ALA B 1 153 ? -10.453 5.887 5.332 1 89.69 153 ALA B N 1
ATOM 2456 C CA . ALA B 1 153 ? -11.141 5.281 6.469 1 89.69 153 ALA B CA 1
ATOM 2457 C C . ALA B 1 153 ? -10.977 6.133 7.727 1 89.69 153 ALA B C 1
ATOM 2459 O O . ALA B 1 153 ? -11.938 6.367 8.453 1 89.69 153 ALA B O 1
ATOM 2460 N N . VAL B 1 154 ? -9.789 6.578 7.961 1 93.5 154 VAL B N 1
ATOM 2461 C CA . VAL B 1 154 ? -9.5 7.348 9.164 1 93.5 154 VAL B CA 1
ATOM 2462 C C . VAL B 1 154 ? -10.227 8.688 9.109 1 93.5 154 VAL B C 1
ATOM 2464 O O . VAL B 1 154 ? -10.859 9.094 10.086 1 93.5 154 VAL B O 1
ATOM 2467 N N . VAL B 1 155 ? -10.156 9.406 7.953 1 95.25 155 VAL B N 1
ATOM 2468 C CA . VAL B 1 155 ? -10.797 10.711 7.805 1 95.25 155 VAL B CA 1
ATOM 2469 C C . VAL B 1 155 ? -12.305 10.57 7.973 1 95.25 155 VAL B C 1
ATOM 2471 O O . VAL B 1 155 ? -12.945 11.414 8.609 1 95.25 155 VAL B O 1
ATOM 2474 N N . ARG B 1 156 ? -12.898 9.555 7.445 1 92.44 156 ARG B N 1
ATOM 2475 C CA . ARG B 1 156 ? -14.328 9.32 7.605 1 92.44 156 ARG B CA 1
ATOM 2476 C C . ARG B 1 156 ? -14.688 9.125 9.07 1 92.44 156 ARG B C 1
ATOM 2478 O O . ARG B 1 156 ? -15.719 9.617 9.539 1 92.44 156 ARG B O 1
ATOM 2485 N N . ALA B 1 157 ? -13.883 8.383 9.734 1 92.81 157 ALA B N 1
ATOM 2486 C CA . ALA B 1 157 ? -14.109 8.172 11.164 1 92.81 157 ALA B CA 1
ATOM 2487 C C . ALA B 1 157 ? -14.055 9.492 11.93 1 92.81 157 ALA B C 1
ATOM 2489 O O . ALA B 1 157 ? -14.883 9.742 12.805 1 92.81 157 ALA B O 1
ATOM 2490 N N . MET B 1 158 ? -13.078 10.305 11.602 1 93.38 158 MET B N 1
ATOM 2491 C CA . MET B 1 158 ? -12.93 11.602 12.258 1 93.38 158 MET B CA 1
ATOM 2492 C C . MET B 1 158 ? -14.117 12.508 11.961 1 93.38 158 MET B C 1
ATOM 2494 O O . MET B 1 158 ? -14.578 13.25 12.828 1 93.38 158 MET B O 1
ATOM 2498 N N . ALA B 1 159 ? -14.555 12.391 10.727 1 92.5 159 ALA B N 1
ATOM 2499 C CA . ALA B 1 159 ? -15.68 13.227 10.305 1 92.5 159 ALA B CA 1
ATOM 2500 C C . ALA B 1 159 ? -16.969 12.797 10.992 1 92.5 159 ALA B C 1
ATOM 2502 O O . ALA B 1 159 ? -17.859 13.617 11.219 1 92.5 159 ALA B O 1
ATOM 2503 N N . SER B 1 160 ? -17.141 11.547 11.234 1 87.88 160 SER B N 1
ATOM 2504 C CA . SER B 1 160 ? -18.344 11.016 11.867 1 87.88 160 SER B CA 1
ATOM 2505 C C . SER B 1 160 ? -18.375 11.344 13.352 1 87.88 160 SER B C 1
ATOM 2507 O O . SER B 1 160 ? -19.453 11.422 13.953 1 87.88 160 SER B O 1
ATOM 2509 N N . GLU B 1 161 ? -17.266 11.328 14.008 1 74.19 161 GLU B N 1
ATOM 2510 C CA . GLU B 1 161 ? -17.219 11.719 15.414 1 74.19 161 GLU B CA 1
ATOM 2511 C C . GLU B 1 161 ? -17.656 13.164 15.609 1 74.19 161 GLU B C 1
ATOM 2513 O O . GLU B 1 161 ? -18.219 13.508 16.656 1 74.19 161 GLU B O 1
ATOM 2518 N N . GLY B 1 162 ? -17.375 14.078 14.734 1 58.81 162 GLY B N 1
ATOM 2519 C CA . GLY B 1 162 ? -17.781 15.469 14.82 1 58.81 162 GLY B CA 1
ATOM 2520 C C . GLY B 1 162 ? -19.281 15.648 14.703 1 58.81 162 GLY B C 1
ATOM 2521 O O . GLY B 1 162 ? -19.828 16.688 15.086 1 58.81 162 GLY B O 1
ATOM 2522 N N . GLY B 1 163 ? -20.125 14.875 13.992 1 49.75 163 GLY B N 1
ATOM 2523 C CA . GLY B 1 163 ? -21.547 15.062 13.805 1 49.75 163 GLY B CA 1
ATOM 2524 C C . GLY B 1 163 ? -22.359 14.836 15.07 1 49.75 163 GLY B C 1
ATOM 2525 O O . GLY B 1 163 ? -23.516 15.273 15.164 1 49.75 163 GLY B O 1
ATOM 2526 N N . ASP B 1 164 ? -22.031 14.047 15.914 1 43.94 164 ASP B N 1
ATOM 2527 C CA . ASP B 1 164 ? -22.938 13.758 17.016 1 43.94 164 ASP B CA 1
ATOM 2528 C C . ASP B 1 164 ? -22.984 14.914 18.016 1 43.94 164 ASP B C 1
ATOM 2530 O O . ASP B 1 164 ? -23.719 14.867 19 1 43.94 164 ASP B O 1
ATOM 2534 N N . GLY B 1 165 ? -22.266 15.961 18.016 1 38.34 165 GLY B N 1
ATOM 2535 C CA . GLY B 1 165 ? -22.516 17 19 1 38.34 165 GLY B CA 1
ATOM 2536 C C . GLY B 1 165 ? -23.812 17.75 18.75 1 38.34 165 GLY B C 1
ATOM 2537 O O . GLY B 1 165 ? -24.172 18.656 19.516 1 38.34 165 GLY B O 1
ATOM 2538 N N . SER B 1 166 ? -24.391 17.953 17.688 1 36.22 166 SER B N 1
ATOM 2539 C CA . SER B 1 166 ? -25.594 18.781 17.656 1 36.22 166 SER B CA 1
ATOM 2540 C C . SER B 1 166 ? -26.781 18.047 18.266 1 36.22 166 SER B C 1
ATOM 2542 O O . SER B 1 166 ? -27.859 18.609 18.422 1 36.22 166 SER B O 1
ATOM 2544 N N . LYS B 1 167 ? -27.062 16.859 18.422 1 36.22 167 LYS B N 1
ATOM 2545 C CA . LYS B 1 167 ? -28.375 16.469 18.922 1 36.22 167 LYS B CA 1
ATOM 2546 C C . LYS B 1 167 ? -28.438 16.578 20.453 1 36.22 167 LYS B C 1
ATOM 2548 O O . LYS B 1 167 ? -29.5 16.406 21.047 1 36.22 167 LYS B O 1
ATOM 2553 N N . LYS B 1 168 ? -27.516 16.453 21.047 1 35.5 168 LYS B N 1
ATOM 2554 C CA . LYS B 1 168 ? -27.938 16.406 22.453 1 35.5 168 LYS B CA 1
ATOM 2555 C C . LYS B 1 168 ? -28.062 17.797 23.031 1 35.5 168 LYS B C 1
ATOM 2557 O O . LYS B 1 168 ? -28.188 17.969 24.25 1 35.5 168 LYS B O 1
ATOM 2562 N N . GLU B 1 169 ? -27.781 18.781 22.281 1 23.23 169 GLU B N 1
ATOM 2563 C CA . GLU B 1 169 ? -28.422 19.875 22.984 1 23.23 169 GLU B CA 1
ATOM 2564 C C . GLU B 1 169 ? -29.906 19.984 22.609 1 23.23 169 GLU B C 1
ATOM 2566 O O . GLU B 1 169 ? -30.266 19.875 21.438 1 23.23 169 GLU B O 1
#

Radius of gyration: 24.41 Å; Cα contacts (8 Å, |Δi|>4): 545; chains: 2; bounding box: 91×59×47 Å

Solvent-accessible surface area (backbone atoms only — not comparable to full-atom values): 18469 Å² total; per-residue (Å²): 137,63,74,65,60,56,53,54,52,50,54,54,51,51,55,52,46,55,63,65,62,52,67,58,57,75,66,81,82,85,36,92,51,49,44,76,42,76,40,66,68,54,46,52,50,55,31,69,58,17,44,28,34,42,34,38,36,28,45,48,69,34,65,51,28,57,68,36,44,62,55,53,27,50,48,22,70,72,52,50,37,90,56,38,32,45,32,34,35,36,40,42,85,77,34,43,70,52,30,60,74,69,68,58,88,60,65,18,26,35,42,30,29,44,70,59,35,84,38,53,42,72,41,88,90,68,67,76,79,63,39,58,40,64,45,97,85,66,17,46,37,31,38,35,46,64,46,61,69,62,51,52,49,48,51,50,37,55,51,57,65,62,60,64,66,67,69,79,108,136,63,72,66,60,56,53,54,52,49,53,52,50,51,56,52,45,57,61,65,63,50,68,60,55,75,66,80,80,85,37,92,50,48,44,78,41,78,40,65,69,53,46,51,50,55,31,69,58,18,43,27,35,42,34,39,35,29,43,48,70,33,66,50,27,56,68,36,44,61,56,53,28,49,49,22,68,71,53,51,36,90,56,38,32,43,33,35,35,35,39,42,86,76,34,44,71,54,30,60,74,68,68,57,87,60,64,20,27,33,42,31,29,43,71,59,34,84,38,55,43,73,40,88,90,68,67,74,79,63,39,58,40,64,45,98,87,65,17,44,38,34,38,36,45,63,48,61,68,62,52,51,50,49,51,49,36,58,51,56,64,61,60,62,68,66,68,80,106

InterPro domains:
  IPR013766 Thioredoxin domain [PF00085] (39-132)
  IPR013766 Thioredoxin domain [PS51352] (15-145)
  IPR017937 Thioredoxin, conserved site [PS00194] (54-72)
  IPR036249 Thioredoxin-like superfamily [SSF52833] (26-129)

Nearest PDB structures (foldseek):
  4hua-assembly1_A  TM=7.805E-01  e=3.530E-08  Escherichia coli K-12
  3uvt-assembly1_A  TM=8.747E-01  e=1.192E-06  Homo sapiens
  3wge-assembly1_A  TM=7.548E-01  e=4.785E-07  Homo sapiens
  3wgx-assembly1_A  TM=7.520E-01  e=7.075E-07  Homo sapiens
  3wgd-assembly6_F  TM=7.038E-01  e=8.795E-05  Homo sapiens

pLDDT: mean 85.68, std 13.8, range [23.23, 98.5]

Foldseek 3Di:
DDPVVVVVVVVVVVVVVVVVPQQQPAQDQPAPQEAEDQEPVRLQVVLQFAQKEKEWAAHSSDVVQSVCNVVLRVCSVVDPDGRYYGHYYYHCVRYVVVCVVVVPDDPGDIFMHGNRHTDDDDDPPDDPPDQFDADPVGHTDHGHDPPPVVVVVNVVVVVVVVPPPPPVD/DDPVVVVVVVVVVVVVVVVVPQQQPAQDQPAPQEAEDQEPVRLQVVLQFAQKEKEWAAHSSDVVQSVCNVVLRVCSVVDPDGRYYGHYYYHCVRYVVVCVVVVPDDPGDIFMHGNRHTDDDDDPPDDPPDQFDADPVGHTDHGHDDPPVVVVVNVVVVVVVVPPPPPPD

Secondary structure (DSSP, 8-state):
--HHHHHHHHHHHHHHHHHHTS--SPPPP--TTEEEE-SHHHHHHHHHH-SEEEEEEE-TT-HHHHHHHHHHHHHHHHH-BTTTEEEEEEETTT-HHHHHHTT--SSSEEEEEETTEE--B--TT-----SEEE-TTS-EEEEESS-HHHHHHHHHHHHHHHHGGGS--/--HHHHHHHHHHHHHHHHHHTS--SPPPP--TTEEEE-SHHHHHHHHHH-SEEEEEEE-TT-HHHHHHHHHHHHHHHHH-BTTTEEEEEEETTT-HHHHHHTT--SSSEEEEEETTEE--B--TT-----SEEE-TTS-EEEEESS-HHHHHHHHHHHHHHHHGGGS--

Sequence (338 aa):
MEWSTYIWIAVALFMLARTLLADRSPIPETSGKVFKVSSAAELDTVLASNKHVVVDFYADWCPPCRAIAPIFSELADKHASDGRLAFAKVNVDHVNAVAGRYSVTAMPTFVFFQNGKPQGVNVEGFTPKQTVVMSSEGLVERVRGADRASLQAVVRAMASEGGDGSKKEMEWSTYIWIAVALFMLARTLLADRSPIPETSGKVFKVSSAAELDTVLASNKHVVVDFYADWCPPCRAIAPIFSELADKHASDGRLAFAKVNVDHVNAVAGRYSVTAMPTFVFFQNGKPQGVNVEGFTPKQTVVMSSEGLVERVRGADRASLQAVVRAMASEGGDGSKKE

Organism: Colletotrichum graminicola (strain M1.001 / M2 / FGSC 10212) (NCBI:txid645133)